Protein AF-A0A383DG22-F1 (afdb_monomer_lite)

pLDDT: mean 93.92, std 13.3, range [34.69, 98.88]

InterPro domains:
  IPR005046 Protein of unknown function DUF285 [PF03382] (26-131)
  IPR011889 Bacterial surface protein 26-residue repeat [TIGR02167] (44-65)
  IPR011889 Bacterial surface protein 26-residue repeat [TIGR02167] (67-90)
  IPR011889 Bacterial surface protein 26-residue repeat [TIGR02167] (93-116)
  IPR011889 Bacterial surface protein 26-residue repeat [TIGR02167] (142-165)
  IPR011889 Bacterial surface protein 26-residue repeat [TIGR02167] (167-190)
  IPR011889 Bacterial surface protein 26-residue repeat [TIGR02167] (202-215)

Structure (mmCIF, N/CA/C/O backbone):
data_AF-A0A383DG22-F1
#
_entry.id   AF-A0A383DG22-F1
#
loop_
_atom_site.group_PDB
_atom_site.id
_atom_site.type_symbol
_atom_site.label_atom_id
_atom_site.label_alt_id
_atom_site.label_comp_id
_atom_site.label_asym_id
_atom_site.label_entity_id
_atom_site.label_seq_id
_atom_site.pdbx_PDB_ins_code
_atom_site.Cartn_x
_atom_site.Cartn_y
_atom_site.Cartn_z
_atom_site.occupancy
_atom_site.B_iso_or_equiv
_atom_site.auth_seq_id
_atom_site.auth_comp_id
_atom_site.auth_asym_id
_atom_site.auth_atom_id
_atom_site.pdbx_PDB_model_num
ATOM 1 N N . PRO A 1 1 ? -17.694 2.942 17.988 1.00 93.56 1 PRO A N 1
ATOM 2 C CA . PRO A 1 1 ? -17.770 4.041 16.995 1.00 93.56 1 PRO A CA 1
ATOM 3 C C . PRO A 1 1 ? -18.330 3.507 15.672 1.00 93.56 1 PRO A C 1
ATOM 5 O O . PRO A 1 1 ? -17.820 2.505 15.197 1.00 93.56 1 PRO A O 1
ATOM 8 N N . GLN A 1 2 ? -19.372 4.112 15.095 1.00 93.62 2 GLN A N 1
ATOM 9 C CA . GLN A 1 2 ? -20.105 3.553 13.940 1.00 93.62 2 GLN A CA 1
ATOM 10 C C . GLN A 1 2 ? -20.023 4.425 12.673 1.00 93.62 2 GLN A C 1
ATOM 12 O O . GLN A 1 2 ? -20.509 4.033 11.615 1.00 93.62 2 GLN A O 1
ATOM 17 N N . THR A 1 3 ? -19.392 5.601 12.753 1.00 97.44 3 THR A N 1
ATOM 18 C CA . THR A 1 3 ? -19.080 6.468 11.599 1.00 97.44 3 THR A CA 1
ATOM 19 C C . THR A 1 3 ? -17.605 6.871 11.610 1.00 97.44 3 THR A C 1
ATOM 21 O O . THR A 1 3 ? -16.993 6.889 12.676 1.00 97.44 3 THR A O 1
ATOM 24 N N . THR A 1 4 ? -17.023 7.236 10.460 1.00 96.94 4 THR A N 1
ATOM 25 C CA . THR A 1 4 ? -15.610 7.671 10.386 1.00 96.94 4 THR A CA 1
ATOM 26 C C . THR A 1 4 ? -15.316 8.846 11.324 1.00 96.94 4 THR A C 1
ATOM 28 O O . THR A 1 4 ? -14.291 8.855 11.996 1.00 96.94 4 THR A O 1
ATOM 31 N N . ALA A 1 5 ? -16.234 9.813 11.436 1.00 98.00 5 ALA A N 1
ATOM 32 C CA . ALA A 1 5 ? -16.068 10.959 12.332 1.00 98.00 5 ALA A CA 1
ATOM 33 C C . ALA A 1 5 ? -16.102 10.559 13.819 1.00 98.00 5 ALA A C 1
ATOM 35 O O . ALA A 1 5 ? -15.337 11.082 14.632 1.00 98.00 5 ALA A O 1
ATOM 36 N N . GLU A 1 6 ? -16.974 9.615 14.180 1.00 98.25 6 GLU A N 1
ATOM 37 C CA . GLU A 1 6 ? -17.027 9.071 15.537 1.00 98.25 6 GLU A CA 1
ATOM 38 C C . GLU A 1 6 ? -15.784 8.231 15.848 1.00 98.25 6 GLU A C 1
ATOM 40 O O . GLU A 1 6 ? -15.247 8.336 16.944 1.00 98.25 6 GLU A O 1
ATOM 45 N N . LEU A 1 7 ? -15.288 7.447 14.882 1.00 98.62 7 LEU A N 1
ATOM 46 C CA . LEU A 1 7 ? -14.042 6.695 15.026 1.00 98.62 7 LEU A CA 1
ATOM 47 C C . LEU A 1 7 ? -12.853 7.631 15.254 1.00 98.62 7 LEU A C 1
ATOM 49 O O . LEU A 1 7 ? -12.095 7.400 16.188 1.00 98.62 7 LEU A O 1
ATOM 53 N N . GLN A 1 8 ? -12.731 8.710 14.475 1.00 98.56 8 GLN A N 1
ATOM 54 C CA . GLN A 1 8 ? -11.687 9.719 14.679 1.00 98.56 8 GLN A CA 1
ATOM 55 C C . GLN A 1 8 ? -11.765 10.320 16.088 1.00 98.56 8 GLN A C 1
ATOM 57 O O . GLN A 1 8 ? -10.763 10.377 16.791 1.00 98.56 8 GLN A O 1
ATOM 62 N N . THR A 1 9 ? -12.969 10.692 16.535 1.00 98.44 9 THR A N 1
ATOM 63 C CA . THR A 1 9 ? -13.182 11.233 17.888 1.00 98.44 9 THR A CA 1
ATOM 64 C C . THR A 1 9 ? -12.792 10.222 18.969 1.00 98.44 9 THR A C 1
ATOM 66 O O . THR A 1 9 ? -12.165 10.593 19.959 1.00 98.44 9 THR A O 1
ATOM 69 N N . ALA A 1 10 ? -13.154 8.949 18.790 1.00 98.69 10 ALA A N 1
ATOM 70 C CA . ALA A 1 10 ? -12.810 7.878 19.718 1.00 98.69 10 ALA A CA 1
ATOM 71 C C . ALA A 1 10 ? -11.296 7.634 19.769 1.00 98.69 10 ALA A C 1
ATOM 73 O O . ALA A 1 10 ? -10.753 7.498 20.860 1.00 98.69 10 ALA A O 1
ATOM 74 N N . VAL A 1 11 ? -10.609 7.629 18.620 1.00 98.69 11 VAL A N 1
ATOM 75 C CA . VAL A 1 11 ? -9.147 7.474 18.545 1.00 98.69 11 VAL A CA 1
ATOM 76 C C . VAL A 1 11 ? -8.426 8.667 19.162 1.00 98.69 11 VAL A C 1
ATOM 78 O O . VAL A 1 11 ? -7.526 8.466 19.970 1.00 98.69 11 VAL A O 1
ATOM 81 N N . ASP A 1 12 ? -8.821 9.900 18.846 1.00 98.44 12 ASP A N 1
ATOM 82 C CA . ASP A 1 12 ? -8.209 11.087 19.452 1.00 98.44 12 ASP A CA 1
ATOM 83 C C . ASP A 1 12 ? -8.368 11.070 20.974 1.00 98.44 12 ASP A C 1
ATOM 85 O O . ASP A 1 12 ? -7.398 11.270 21.699 1.00 98.44 12 ASP A O 1
ATOM 89 N N . MET A 1 13 ? -9.561 10.720 21.463 1.00 98.56 13 MET A N 1
ATOM 90 C CA . MET A 1 13 ? -9.805 10.543 22.892 1.00 98.56 13 MET A CA 1
ATOM 91 C C . MET A 1 13 ? -8.975 9.399 23.481 1.00 98.56 13 MET A C 1
ATOM 93 O O . MET A 1 13 ? -8.415 9.564 24.553 1.00 98.56 13 MET A O 1
ATOM 97 N N . TRP A 1 14 ? -8.850 8.262 22.792 1.00 98.62 14 TRP A N 1
ATOM 98 C CA . TRP A 1 14 ? -8.034 7.131 23.248 1.00 98.62 14 TRP A CA 1
ATOM 99 C C . TRP A 1 14 ? -6.571 7.514 23.475 1.00 98.62 14 TRP A C 1
ATOM 101 O O . TRP A 1 14 ? -5.962 7.046 24.437 1.00 98.62 14 TRP A O 1
ATOM 111 N N . ILE A 1 15 ? -6.033 8.381 22.613 1.00 98.00 15 ILE A N 1
ATOM 112 C CA . ILE A 1 15 ? -4.653 8.869 22.691 1.00 98.00 15 ILE A CA 1
ATOM 113 C C . ILE A 1 15 ? -4.491 9.979 23.738 1.00 98.00 15 ILE A C 1
ATOM 115 O O . ILE A 1 15 ? -3.522 9.957 24.496 1.00 98.00 15 ILE A O 1
ATOM 119 N N . ASP A 1 16 ? -5.409 10.946 23.778 1.00 97.81 16 ASP A N 1
ATOM 120 C CA . ASP A 1 16 ? -5.257 12.157 24.593 1.00 97.81 16 ASP A CA 1
ATOM 121 C C . ASP A 1 16 ? -5.791 11.985 26.031 1.00 97.81 16 ASP A C 1
ATOM 123 O O . ASP A 1 16 ? -5.272 12.603 26.962 1.00 97.81 16 ASP A O 1
ATOM 127 N N . ASP A 1 17 ? -6.817 11.148 26.220 1.00 98.06 17 ASP A N 1
ATOM 128 C CA . ASP A 1 17 ? -7.494 10.868 27.493 1.00 98.06 17 ASP A CA 1
ATOM 129 C C . ASP A 1 17 ? -8.055 9.430 27.525 1.00 98.06 17 ASP A C 1
ATOM 131 O O . ASP A 1 17 ? -9.257 9.171 27.378 1.00 98.06 17 ASP A O 1
ATOM 135 N N . ASN A 1 18 ? -7.146 8.472 27.718 1.00 97.75 18 ASN A N 1
ATOM 136 C CA . ASN A 1 18 ? -7.464 7.046 27.706 1.00 97.75 18 ASN A CA 1
ATOM 137 C C . ASN A 1 18 ? -8.509 6.643 28.768 1.00 97.75 18 ASN A C 1
ATOM 139 O O . ASN A 1 18 ? -9.323 5.760 28.508 1.00 97.75 18 ASN A O 1
ATOM 143 N N . GLU A 1 19 ? -8.546 7.310 29.930 1.00 98.44 19 GLU A N 1
ATOM 144 C CA . GLU A 1 19 ? -9.538 7.031 30.980 1.00 98.44 19 GLU A CA 1
ATOM 145 C C . GLU A 1 19 ? -10.958 7.342 30.486 1.00 98.44 19 GLU A C 1
ATOM 147 O O . GLU A 1 19 ? -11.861 6.503 30.594 1.00 98.44 19 GLU A O 1
ATOM 152 N N . THR A 1 20 ? -11.150 8.512 29.869 1.00 98.44 20 THR A N 1
ATOM 153 C CA . THR A 1 20 ? -12.444 8.884 29.284 1.00 98.44 20 THR A CA 1
ATOM 154 C C . THR A 1 20 ? -12.793 8.001 28.084 1.00 98.44 20 THR A C 1
ATOM 156 O O . THR A 1 20 ? -13.957 7.611 27.929 1.00 98.44 20 THR A O 1
ATOM 159 N N . ALA A 1 21 ? -11.812 7.625 27.258 1.00 98.44 21 ALA A N 1
ATOM 160 C CA . ALA A 1 21 ? -12.035 6.727 26.127 1.00 98.44 21 ALA A CA 1
ATOM 161 C C . ALA A 1 21 ? -12.507 5.337 26.576 1.00 98.44 21 ALA A C 1
ATOM 163 O O . ALA A 1 21 ? -13.505 4.839 26.054 1.00 98.44 21 ALA A O 1
ATOM 164 N N . LEU A 1 22 ? -11.860 4.752 27.589 1.00 98.50 22 LEU A N 1
ATOM 165 C CA . LEU A 1 22 ? -12.254 3.472 28.183 1.00 98.50 22 LEU A CA 1
ATOM 166 C C . LEU A 1 22 ? -13.674 3.524 28.752 1.00 98.50 22 LEU A C 1
ATOM 168 O O . LEU A 1 22 ? -14.460 2.604 28.533 1.00 98.50 22 LEU A O 1
ATOM 172 N N . ALA A 1 23 ? -14.034 4.610 29.440 1.00 98.44 23 ALA A N 1
ATOM 173 C CA . ALA A 1 23 ? -15.378 4.784 29.985 1.00 98.44 23 ALA A CA 1
ATOM 174 C C . ALA A 1 23 ? -16.456 4.969 28.898 1.00 98.44 23 ALA A C 1
ATOM 176 O O . ALA A 1 23 ? -17.605 4.576 29.102 1.00 98.44 23 ALA A O 1
ATOM 177 N N . THR A 1 24 ? -16.098 5.573 27.760 1.00 98.06 24 THR A N 1
ATOM 178 C CA . THR A 1 24 ? -17.045 5.947 26.695 1.00 98.06 24 THR A CA 1
ATOM 179 C C . THR A 1 24 ? -17.204 4.857 25.637 1.00 98.06 24 THR A C 1
ATOM 181 O O . THR A 1 24 ? -18.324 4.551 25.229 1.00 98.06 24 THR A O 1
ATOM 184 N N . TYR A 1 25 ? -16.093 4.275 25.188 1.00 98.06 25 TYR A N 1
ATOM 185 C CA . TYR A 1 25 ? -16.036 3.347 24.058 1.00 98.06 25 TYR A CA 1
ATOM 186 C C . TYR A 1 25 ? -15.562 1.940 24.446 1.00 98.06 25 TYR A C 1
ATOM 188 O O . TYR A 1 25 ? -15.725 1.016 23.651 1.00 98.06 25 TYR A O 1
ATOM 196 N N . GLY A 1 26 ? -15.009 1.756 25.649 1.00 98.19 26 GLY A N 1
ATOM 197 C CA . GLY A 1 26 ? -14.337 0.518 26.044 1.00 98.19 26 GLY A CA 1
ATOM 198 C C . GLY A 1 26 ? -12.936 0.387 25.441 1.00 98.19 26 GLY A C 1
ATOM 199 O O . GLY A 1 26 ? -12.425 1.313 24.810 1.00 98.19 26 GLY A O 1
ATOM 200 N N . GLU A 1 27 ? -12.319 -0.778 25.640 1.00 98.38 27 GLU A N 1
ATOM 201 C CA . GLU A 1 27 ? -11.001 -1.123 25.087 1.00 98.38 27 GLU A CA 1
ATOM 202 C C . GLU A 1 27 ? -10.999 -1.026 23.555 1.00 98.38 27 GLU A C 1
ATOM 204 O O . GLU A 1 27 ? -11.930 -1.510 22.901 1.00 98.38 27 GLU A O 1
ATOM 209 N N . ILE A 1 28 ? -9.948 -0.442 22.973 1.00 98.50 28 ILE A N 1
ATOM 210 C CA . ILE A 1 28 ? -9.881 -0.155 21.530 1.00 98.50 28 ILE A CA 1
ATOM 211 C C . ILE A 1 28 ? -10.059 -1.393 20.645 1.00 98.50 28 ILE A C 1
ATOM 213 O O . ILE A 1 28 ? -10.727 -1.334 19.610 1.00 98.50 28 ILE A O 1
ATOM 217 N N . ASN A 1 29 ? -9.544 -2.544 21.078 1.00 97.69 29 ASN A N 1
ATOM 218 C CA . ASN A 1 29 ? -9.667 -3.807 20.351 1.00 97.69 29 ASN A CA 1
ATOM 219 C C . ASN A 1 29 ? -11.098 -4.384 20.358 1.00 97.69 29 ASN A C 1
ATOM 221 O O . ASN A 1 29 ? -11.380 -5.317 19.612 1.00 97.69 29 ASN A O 1
ATOM 225 N N . THR A 1 30 ? -12.014 -3.833 21.161 1.00 97.94 30 THR A N 1
ATOM 226 C CA . THR A 1 30 ? -13.422 -4.267 21.229 1.00 97.94 30 THR A CA 1
ATOM 227 C C . THR A 1 30 ? -14.374 -3.404 20.406 1.00 97.94 30 THR A C 1
ATOM 229 O O . THR A 1 30 ? -15.565 -3.711 20.319 1.00 97.94 30 THR A O 1
ATOM 232 N N . TRP A 1 31 ? -13.883 -2.319 19.805 1.00 98.50 31 TRP A N 1
ATOM 233 C CA . TRP A 1 31 ? -14.731 -1.403 19.055 1.00 98.50 31 TRP A CA 1
ATOM 234 C C . TRP A 1 31 ? -15.298 -2.073 17.802 1.00 98.50 31 TRP A C 1
ATOM 236 O O . TRP A 1 31 ? -14.565 -2.519 16.921 1.00 98.50 31 TRP A O 1
ATOM 246 N N . ASP A 1 32 ? -16.625 -2.078 17.684 1.00 98.12 32 ASP A N 1
ATOM 247 C CA . ASP A 1 32 ? -17.282 -2.458 16.439 1.00 98.12 32 ASP A CA 1
ATOM 248 C C . ASP A 1 32 ? -17.122 -1.336 15.407 1.00 98.12 32 ASP A C 1
ATOM 250 O O . ASP A 1 32 ? -17.780 -0.298 15.503 1.00 98.12 32 ASP A O 1
ATOM 254 N N . VAL A 1 33 ? -16.232 -1.569 14.441 1.00 98.31 33 VAL A N 1
ATOM 255 C CA . VAL A 1 33 ? -15.941 -0.694 13.295 1.00 98.31 33 VAL A CA 1
ATOM 256 C C . VAL A 1 33 ? -16.495 -1.252 11.979 1.00 98.31 33 VAL A C 1
ATOM 258 O O . VAL A 1 33 ? -16.158 -0.757 10.906 1.00 98.31 33 VAL A O 1
ATOM 261 N N . SER A 1 34 ? -17.365 -2.266 12.035 1.00 98.19 34 SER A N 1
ATOM 262 C CA . SER A 1 34 ? -17.805 -3.012 10.847 1.00 98.19 34 SER A CA 1
ATOM 263 C C . SER A 1 34 ? -18.603 -2.184 9.834 1.00 98.19 34 SER A C 1
ATOM 265 O O . SER A 1 34 ? -18.677 -2.569 8.671 1.00 98.19 34 SER A O 1
ATOM 267 N N . LEU A 1 35 ? -19.180 -1.046 10.233 1.00 98.06 35 LEU A N 1
ATOM 268 C CA . LEU A 1 35 ? -19.897 -0.129 9.333 1.00 98.06 35 LEU A CA 1
ATOM 269 C C . LEU A 1 35 ? -19.003 0.949 8.699 1.00 98.06 35 LEU A C 1
ATOM 271 O O . LEU A 1 35 ? -19.477 1.734 7.876 1.00 98.06 35 LEU A O 1
ATOM 275 N N . ILE A 1 36 ? -17.731 1.031 9.090 1.00 98.50 36 ILE A N 1
ATOM 276 C CA . ILE A 1 36 ? -16.813 2.068 8.621 1.00 98.50 36 ILE A CA 1
ATOM 277 C C . ILE A 1 36 ? -16.318 1.715 7.217 1.00 98.50 36 ILE A C 1
ATOM 279 O O . ILE A 1 36 ? -15.742 0.654 7.007 1.00 98.50 36 ILE A O 1
ATOM 283 N N . THR A 1 37 ? -16.494 2.632 6.263 1.00 98.00 37 THR A N 1
ATOM 284 C CA . THR A 1 37 ? -16.004 2.464 4.882 1.00 98.00 37 THR A CA 1
ATOM 285 C C . THR A 1 37 ? -14.715 3.239 4.600 1.00 98.00 37 THR A C 1
ATOM 287 O O . THR A 1 37 ? -14.016 2.958 3.631 1.00 98.00 37 THR A O 1
ATOM 290 N N . THR A 1 38 ? -14.369 4.210 5.448 1.00 98.25 38 THR A N 1
ATOM 291 C CA . THR A 1 38 ? -13.163 5.035 5.304 1.00 98.25 38 THR A CA 1
ATOM 292 C C . THR A 1 38 ? -12.442 5.132 6.638 1.00 98.25 38 THR A C 1
ATOM 294 O O . THR A 1 38 ? -13.025 5.596 7.620 1.00 98.25 38 THR A O 1
ATOM 297 N N . MET A 1 39 ? -11.169 4.739 6.645 1.00 98.38 39 MET A N 1
ATOM 298 C CA . MET A 1 39 ? -10.242 4.853 7.777 1.00 98.38 39 MET A CA 1
ATOM 299 C C . MET A 1 39 ? -9.026 5.724 7.429 1.00 98.38 39 MET A C 1
ATOM 301 O O . MET A 1 39 ? -7.953 5.574 8.013 1.00 98.38 39 MET A O 1
ATOM 305 N N . SER A 1 40 ? -9.188 6.641 6.471 1.00 98.31 40 SER A N 1
ATOM 306 C CA . SER A 1 40 ? -8.130 7.573 6.095 1.00 98.31 40 SER A CA 1
ATOM 307 C C . SER A 1 40 ? -7.690 8.420 7.288 1.00 98.31 40 SER A C 1
ATOM 309 O O . SER A 1 40 ? -8.537 8.937 8.015 1.00 98.31 40 SER A O 1
ATOM 311 N N . ASP A 1 41 ? -6.379 8.580 7.455 1.00 98.50 41 ASP A N 1
ATOM 312 C CA . ASP A 1 41 ? -5.733 9.435 8.462 1.00 98.50 41 ASP A CA 1
ATOM 313 C C . ASP A 1 41 ? -6.004 9.099 9.955 1.00 98.50 41 ASP A C 1
ATOM 315 O O . ASP A 1 41 ? -5.478 9.797 10.822 1.00 98.50 41 ASP A O 1
ATOM 319 N N . ILE A 1 42 ? -6.751 8.032 10.291 1.00 98.38 42 ILE A N 1
ATOM 320 C CA . ILE A 1 42 ? -7.239 7.769 11.667 1.00 98.38 42 ILE A CA 1
ATOM 321 C C . ILE A 1 42 ? -6.119 7.747 12.728 1.00 98.38 42 ILE A C 1
ATOM 323 O O . ILE A 1 42 ? -6.297 8.292 13.818 1.00 98.38 42 ILE A O 1
ATOM 327 N N . PHE A 1 43 ? -4.949 7.178 12.415 1.00 98.69 43 PHE A N 1
ATOM 328 C CA . PHE A 1 43 ? -3.767 7.158 13.292 1.00 98.69 43 PHE A CA 1
ATOM 329 C C . PHE A 1 43 ? -2.604 8.008 12.754 1.00 98.69 43 PHE A C 1
ATOM 331 O O . PHE A 1 43 ? -1.457 7.852 13.187 1.00 98.69 43 PHE A O 1
ATOM 338 N N . MET A 1 44 ? -2.874 8.941 11.835 1.00 98.69 44 MET A N 1
ATOM 339 C CA . MET A 1 44 ? -1.839 9.796 11.260 1.00 98.69 44 MET A CA 1
ATOM 340 C C . MET A 1 44 ? -1.133 10.611 12.358 1.00 98.69 44 MET A C 1
ATOM 342 O O . MET A 1 44 ? -1.760 11.287 13.173 1.00 98.69 44 MET A O 1
ATOM 346 N N . ASN A 1 45 ? 0.200 10.559 12.366 1.00 98.50 45 ASN A N 1
ATOM 347 C CA . ASN A 1 45 ? 1.096 11.204 13.329 1.00 98.50 45 ASN A CA 1
ATOM 348 C C . ASN A 1 45 ? 0.851 10.838 14.805 1.00 98.50 45 ASN A C 1
ATOM 350 O O . ASN A 1 45 ? 1.365 11.521 15.695 1.00 98.50 45 ASN A O 1
ATOM 354 N N . LYS A 1 46 ? 0.125 9.753 15.101 1.00 98.44 46 LYS A N 1
ATOM 355 C CA . LYS A 1 46 ? 0.011 9.213 16.463 1.00 98.44 46 LYS A CA 1
ATOM 356 C C . LYS A 1 46 ? 1.273 8.411 16.792 1.00 98.44 46 LYS A C 1
ATOM 358 O O . LYS A 1 46 ? 1.259 7.189 16.866 1.00 98.44 46 LYS A O 1
ATOM 363 N N . THR A 1 47 ? 2.400 9.109 16.942 1.00 98.25 47 THR A N 1
ATOM 364 C CA . THR A 1 47 ? 3.754 8.521 16.988 1.00 98.25 47 THR A CA 1
ATOM 365 C C . THR A 1 47 ? 3.934 7.450 18.061 1.00 98.25 47 THR A C 1
ATOM 367 O O . THR A 1 47 ? 4.665 6.494 17.828 1.00 98.25 47 THR A O 1
ATOM 370 N N . ALA A 1 48 ? 3.268 7.586 19.210 1.00 97.94 48 ALA A N 1
ATOM 371 C CA . ALA A 1 48 ? 3.341 6.641 20.325 1.00 97.94 48 ALA A CA 1
ATOM 372 C C . ALA A 1 48 ? 2.320 5.488 20.249 1.00 97.94 48 ALA A C 1
ATOM 374 O O . ALA A 1 48 ? 2.363 4.598 21.096 1.00 97.94 48 ALA A O 1
ATOM 375 N N . PHE A 1 49 ? 1.401 5.502 19.278 1.00 98.62 49 PHE A N 1
ATOM 376 C CA . PHE A 1 49 ? 0.336 4.508 19.184 1.00 98.62 49 PHE A CA 1
ATOM 377 C C . PHE A 1 49 ? 0.882 3.132 18.789 1.00 98.62 49 PHE A C 1
ATOM 379 O O . PHE A 1 49 ? 1.613 3.002 17.805 1.00 98.62 49 PHE A O 1
ATOM 386 N N . ASN A 1 50 ? 0.506 2.104 19.552 1.00 98.69 50 ASN A N 1
ATOM 387 C CA . ASN A 1 50 ? 0.857 0.712 19.282 1.00 98.69 50 ASN A CA 1
ATOM 388 C C . ASN A 1 50 ? -0.121 -0.269 19.961 1.00 98.69 50 ASN A C 1
ATOM 390 O O . ASN A 1 50 ? 0.299 -1.345 20.382 1.00 98.69 50 ASN A O 1
ATOM 394 N N . ASP A 1 51 ? -1.393 0.097 20.130 1.00 98.50 51 ASP A N 1
ATOM 395 C CA . ASP A 1 51 ? -2.384 -0.791 20.754 1.00 98.50 51 ASP A CA 1
ATOM 396 C C . ASP A 1 51 ? -2.986 -1.765 19.738 1.00 98.50 51 ASP A C 1
ATOM 398 O O . ASP A 1 51 ? -3.057 -1.473 18.544 1.00 98.50 51 ASP A O 1
ATOM 402 N N . ASP A 1 52 ? -3.399 -2.938 20.219 1.00 98.50 52 ASP A N 1
ATOM 403 C CA . ASP A 1 52 ? -3.902 -4.043 19.401 1.00 98.50 52 ASP A CA 1
ATOM 404 C C . ASP A 1 52 ? -5.182 -3.671 18.628 1.00 98.50 52 ASP A C 1
ATOM 406 O O . ASP A 1 52 ? -6.180 -3.247 19.212 1.00 98.50 52 ASP A O 1
ATOM 410 N N . LEU A 1 53 ? -5.155 -3.882 17.309 1.00 98.62 53 LEU A N 1
ATOM 411 C CA . LEU A 1 53 ? -6.278 -3.671 16.386 1.00 98.62 53 LEU A CA 1
ATOM 412 C C . LEU A 1 53 ? -6.690 -4.960 15.651 1.00 98.62 53 LEU A C 1
ATOM 414 O O . LEU A 1 53 ? -7.504 -4.920 14.727 1.00 98.62 53 LEU A O 1
ATOM 418 N N . SER A 1 54 ? -6.132 -6.111 16.032 1.00 97.75 54 SER A N 1
ATOM 419 C CA . SER A 1 54 ? -6.307 -7.388 15.322 1.00 97.75 54 SER A CA 1
ATOM 420 C C . SER A 1 54 ? -7.769 -7.832 15.211 1.00 97.75 54 SER A C 1
ATOM 422 O O . SER A 1 54 ? -8.150 -8.487 14.246 1.00 97.75 54 SER A O 1
ATOM 424 N N . SER A 1 55 ? -8.609 -7.434 16.171 1.00 98.12 55 SER A N 1
ATOM 425 C CA . SER A 1 55 ? -10.032 -7.794 16.230 1.00 98.12 55 SER A CA 1
ATOM 426 C C . SER A 1 55 ? -10.953 -6.872 15.417 1.00 98.12 55 SER A C 1
ATOM 428 O O . SER A 1 55 ? -12.161 -7.109 15.356 1.00 98.12 55 SER A O 1
ATOM 430 N N . TRP A 1 56 ? -10.424 -5.816 14.792 1.00 98.62 56 TRP A N 1
ATOM 431 C CA . TRP A 1 56 ? -11.233 -4.906 13.984 1.00 98.62 56 TRP A CA 1
ATOM 432 C C . TRP A 1 56 ? -11.718 -5.573 12.695 1.00 98.62 56 TRP A C 1
ATOM 434 O O . TRP A 1 56 ? -10.935 -6.059 11.882 1.00 98.62 56 TRP A O 1
ATOM 444 N N . ASN A 1 57 ? -13.031 -5.531 12.462 1.00 98.56 57 ASN A N 1
ATOM 445 C CA . ASN A 1 57 ? -13.606 -5.945 11.187 1.00 98.56 57 ASN A CA 1
ATOM 446 C C . ASN A 1 57 ? -13.530 -4.797 10.170 1.00 98.56 57 ASN A C 1
ATOM 448 O O . ASN A 1 57 ? -14.403 -3.931 10.143 1.00 98.56 57 ASN A O 1
ATOM 452 N N . VAL A 1 58 ? -12.510 -4.830 9.312 1.00 98.62 58 VAL A N 1
ATOM 453 C CA . VAL A 1 58 ? -12.269 -3.823 8.263 1.00 98.62 58 VAL A CA 1
ATOM 454 C C . VAL A 1 58 ? -12.812 -4.217 6.881 1.00 98.62 58 VAL A C 1
ATOM 456 O O . VAL A 1 58 ? -12.522 -3.542 5.900 1.00 98.62 58 VAL A O 1
ATOM 459 N N . SER A 1 59 ? -13.623 -5.278 6.784 1.00 98.56 59 SER A N 1
ATOM 460 C CA . SER A 1 59 ? -14.064 -5.841 5.491 1.00 98.56 59 SER A CA 1
ATOM 461 C C . SER A 1 59 ? -14.893 -4.898 4.612 1.00 98.56 59 SER A C 1
ATOM 463 O O . SER A 1 59 ? -14.935 -5.099 3.406 1.00 98.56 59 SER A O 1
ATOM 465 N N . ASN A 1 60 ? -15.521 -3.866 5.189 1.00 98.31 60 ASN A N 1
ATOM 466 C CA . ASN A 1 60 ? -16.276 -2.850 4.444 1.00 98.31 60 ASN A CA 1
ATOM 467 C C . ASN A 1 60 ? -15.450 -1.591 4.118 1.00 98.31 60 ASN A C 1
ATOM 469 O O . ASN A 1 60 ? -15.978 -0.649 3.521 1.00 98.31 60 ASN A O 1
ATOM 473 N N . VAL A 1 61 ? -14.180 -1.531 4.530 1.00 98.69 61 VAL A N 1
ATOM 474 C CA . VAL A 1 61 ? -13.322 -0.366 4.301 1.00 98.69 61 VAL A CA 1
ATOM 475 C C . VAL A 1 61 ? -12.849 -0.351 2.852 1.00 98.69 61 VAL A C 1
ATOM 477 O O . VAL A 1 61 ? -12.259 -1.310 2.370 1.00 98.69 61 VAL A O 1
ATOM 480 N N . THR A 1 62 ? -13.054 0.774 2.170 1.00 98.31 62 THR A N 1
ATOM 481 C CA . THR A 1 62 ? -12.606 0.999 0.789 1.00 98.31 62 THR A CA 1
ATOM 482 C C . THR A 1 62 ? -11.415 1.959 0.699 1.00 98.31 62 THR A C 1
ATOM 484 O O . THR A 1 62 ? -10.691 1.960 -0.295 1.00 98.31 62 THR A O 1
ATOM 487 N N . ASN A 1 63 ? -11.192 2.792 1.724 1.00 98.50 63 ASN A N 1
ATOM 488 C CA . ASN A 1 63 ? -10.084 3.752 1.780 1.00 98.50 63 ASN A CA 1
ATOM 489 C C . ASN A 1 63 ? -9.345 3.670 3.128 1.00 98.50 63 ASN A C 1
ATOM 491 O O . ASN A 1 63 ? -9.937 3.940 4.176 1.00 98.50 63 ASN A O 1
ATOM 495 N N . MET A 1 64 ? -8.052 3.335 3.074 1.00 98.31 64 MET A N 1
ATOM 496 C CA . MET A 1 64 ? -7.120 3.278 4.212 1.00 98.31 64 MET A CA 1
ATOM 497 C C . MET A 1 64 ? -5.934 4.243 4.039 1.00 98.31 64 MET A C 1
ATOM 499 O O . MET A 1 64 ? -4.885 4.080 4.669 1.00 98.31 64 MET A O 1
ATOM 503 N N . SER A 1 65 ? -6.070 5.245 3.166 1.00 98.56 65 SER A N 1
ATOM 504 C CA . SER A 1 65 ? -4.986 6.176 2.856 1.00 98.56 65 SER A CA 1
ATOM 505 C C . SER A 1 65 ? -4.443 6.839 4.126 1.00 98.56 65 SER A C 1
ATOM 507 O O . SER A 1 65 ? -5.190 7.308 4.981 1.00 98.56 65 SER A O 1
ATOM 509 N N . ARG A 1 66 ? -3.114 6.864 4.271 1.00 98.75 66 ARG A N 1
ATOM 510 C CA . ARG A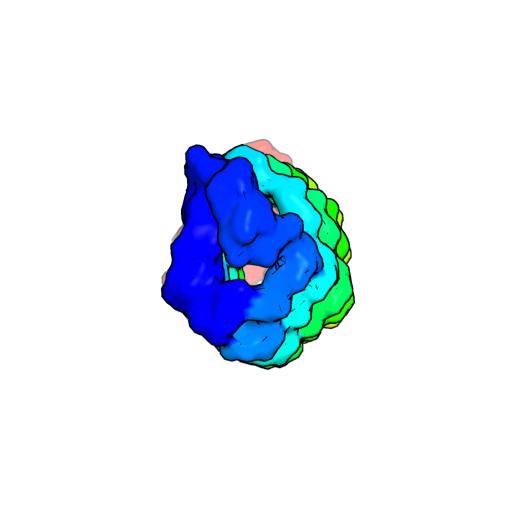 1 66 ? -2.393 7.502 5.390 1.00 98.75 66 ARG A CA 1
ATOM 511 C C . ARG A 1 66 ? -2.783 7.028 6.798 1.00 98.75 66 ARG A C 1
ATOM 513 O O . ARG A 1 66 ? -2.397 7.689 7.760 1.00 98.75 66 ARG A O 1
ATOM 520 N N . MET A 1 67 ? -3.490 5.903 6.950 1.00 98.75 67 MET A N 1
ATOM 521 C CA . MET A 1 67 ? -4.039 5.477 8.245 1.00 98.75 67 MET A CA 1
ATOM 522 C C . MET A 1 67 ? -2.985 5.440 9.360 1.00 98.75 67 MET A C 1
ATOM 524 O O . MET A 1 67 ? -3.258 5.968 10.429 1.00 98.75 67 MET A O 1
ATOM 528 N N . PHE A 1 68 ? -1.783 4.913 9.104 1.00 98.88 68 PHE A N 1
ATOM 529 C CA . PHE A 1 68 ? -0.664 4.862 10.058 1.00 98.88 68 PHE A CA 1
ATOM 530 C C . PHE A 1 68 ? 0.517 5.756 9.644 1.00 98.88 68 PHE A C 1
ATOM 532 O O . PHE A 1 68 ? 1.648 5.554 10.090 1.00 98.88 68 PHE A O 1
ATOM 539 N N . ASN A 1 69 ? 0.281 6.766 8.799 1.00 98.88 69 ASN A N 1
ATOM 540 C CA . ASN A 1 69 ? 1.340 7.665 8.347 1.00 98.88 69 ASN A CA 1
ATOM 541 C C . ASN A 1 69 ? 1.943 8.435 9.534 1.00 98.88 69 ASN A C 1
ATOM 543 O O . ASN A 1 69 ? 1.254 9.226 10.173 1.00 98.88 69 ASN A O 1
ATOM 547 N N . GLY A 1 70 ? 3.223 8.224 9.831 1.00 98.88 70 GLY A N 1
ATOM 548 C CA . GLY A 1 70 ? 3.920 8.834 10.963 1.00 98.88 70 GLY A CA 1
ATOM 549 C C . GLY A 1 70 ? 3.645 8.165 12.313 1.00 98.88 70 GLY A C 1
ATOM 550 O O . GLY A 1 70 ? 4.092 8.681 13.338 1.00 98.88 70 GLY A O 1
ATOM 551 N N . ALA A 1 71 ? 2.947 7.025 12.355 1.00 98.75 71 ALA A N 1
ATOM 552 C CA . ALA A 1 71 ? 2.781 6.223 13.568 1.00 98.75 71 ALA A CA 1
ATOM 553 C C . ALA A 1 71 ? 4.064 5.412 13.846 1.00 98.75 71 ALA A C 1
ATOM 555 O O . ALA A 1 71 ? 4.126 4.202 13.653 1.00 98.75 71 ALA A O 1
ATOM 556 N N . THR A 1 72 ? 5.136 6.102 14.246 1.00 98.75 72 THR A N 1
ATOM 557 C CA . THR A 1 72 ? 6.501 5.544 14.276 1.00 98.75 72 THR A CA 1
ATOM 558 C C . THR A 1 72 ? 6.674 4.327 15.188 1.00 98.75 72 THR A C 1
ATOM 560 O O . THR A 1 72 ? 7.528 3.491 14.895 1.00 98.75 72 THR A O 1
ATOM 563 N N . GLN A 1 73 ? 5.896 4.206 16.273 1.00 98.81 73 GLN A N 1
ATOM 564 C CA . GLN A 1 73 ? 5.925 3.045 17.175 1.00 98.81 73 GLN A CA 1
ATOM 565 C C . GLN A 1 73 ? 4.982 1.903 16.774 1.00 98.81 73 GLN A C 1
ATOM 567 O O . GLN A 1 73 ? 5.081 0.828 17.367 1.00 98.81 73 GLN A O 1
ATOM 572 N N . PHE A 1 74 ? 4.105 2.102 15.789 1.00 98.88 74 PHE A N 1
ATOM 573 C CA . PHE A 1 74 ? 3.096 1.115 15.425 1.00 98.88 74 PHE A CA 1
ATOM 574 C C . PHE A 1 74 ? 3.729 -0.138 14.804 1.00 98.88 74 PHE A C 1
ATOM 576 O O . PHE A 1 74 ? 4.478 -0.058 13.831 1.00 98.88 74 PHE A O 1
ATOM 583 N N . ASN A 1 75 ? 3.427 -1.306 15.371 1.00 98.81 75 ASN A N 1
ATOM 584 C CA . ASN A 1 75 ? 3.931 -2.605 14.927 1.00 98.81 75 ASN A CA 1
ATOM 585 C C . ASN A 1 75 ? 2.989 -3.756 15.337 1.00 98.81 75 ASN A C 1
ATOM 587 O O . ASN A 1 75 ? 3.448 -4.828 15.732 1.00 98.81 75 ASN A O 1
ATOM 591 N N . GLN A 1 76 ? 1.676 -3.523 15.305 1.00 98.62 76 GLN A N 1
ATOM 592 C CA . GLN A 1 76 ? 0.675 -4.524 15.689 1.00 98.62 76 GLN A CA 1
ATOM 593 C C . GLN A 1 76 ? 0.279 -5.427 14.528 1.00 98.62 76 GLN A C 1
ATOM 595 O O . GLN A 1 76 ? 0.289 -4.999 13.374 1.00 98.62 76 GLN A O 1
ATOM 600 N N . ASN A 1 77 ? -0.051 -6.683 14.840 1.00 98.44 77 ASN A N 1
ATOM 601 C CA . ASN A 1 77 ? -0.394 -7.678 13.831 1.00 98.44 77 ASN A CA 1
ATOM 602 C C . ASN A 1 77 ? -1.718 -7.326 13.129 1.00 98.44 77 ASN A C 1
ATOM 604 O O . ASN A 1 77 ? -2.753 -7.199 13.784 1.00 98.44 77 ASN A O 1
ATOM 608 N N . LEU A 1 78 ? -1.671 -7.226 11.798 1.00 98.62 78 LEU A N 1
ATOM 609 C CA . LEU A 1 78 ? -2.810 -6.946 10.918 1.00 98.62 78 LEU A CA 1
ATOM 610 C C . LEU A 1 78 ? -3.076 -8.087 9.916 1.00 98.62 78 LEU A C 1
ATOM 612 O O . LEU A 1 78 ? -3.802 -7.892 8.941 1.00 98.62 78 LEU A O 1
ATOM 616 N N . SER A 1 79 ? -2.484 -9.270 10.123 1.00 98.19 79 SER A N 1
ATOM 617 C CA . SER A 1 79 ? -2.554 -10.403 9.187 1.00 98.19 79 SER A CA 1
ATOM 618 C C . SER A 1 79 ? -3.982 -10.850 8.880 1.00 98.19 79 SER A C 1
ATOM 620 O O . SER A 1 79 ? -4.267 -11.293 7.769 1.00 98.19 79 SER A O 1
ATOM 622 N N . ASP A 1 80 ? -4.879 -10.713 9.859 1.00 98.19 80 ASP A N 1
ATOM 623 C CA . ASP A 1 80 ? -6.256 -11.211 9.792 1.00 98.19 80 ASP A CA 1
ATOM 624 C C . ASP A 1 80 ? -7.233 -10.186 9.190 1.00 98.19 80 ASP A C 1
ATOM 626 O O . ASP A 1 80 ? -8.423 -10.465 9.025 1.00 98.19 80 ASP A O 1
ATOM 630 N N . TRP A 1 81 ? -6.749 -8.989 8.844 1.00 98.75 81 TRP A N 1
ATOM 631 C CA . TRP A 1 81 ? -7.572 -7.961 8.221 1.00 98.75 81 TRP A CA 1
ATOM 632 C C . TRP A 1 81 ? -7.978 -8.350 6.797 1.00 98.75 81 TRP A C 1
ATOM 634 O O . TRP A 1 81 ? -7.151 -8.620 5.926 1.00 98.75 81 TRP A O 1
ATOM 644 N N . ILE A 1 82 ? -9.285 -8.306 6.536 1.00 98.75 82 ILE A N 1
ATOM 645 C CA . ILE A 1 82 ? -9.849 -8.519 5.202 1.00 98.75 82 ILE A CA 1
ATOM 646 C C . ILE A 1 82 ? -9.852 -7.180 4.464 1.00 98.75 82 ILE A C 1
ATOM 648 O O . ILE A 1 82 ? -10.729 -6.352 4.685 1.00 98.75 82 ILE A O 1
ATOM 652 N N . VAL A 1 83 ? -8.874 -6.978 3.581 1.00 98.56 83 VAL A N 1
ATOM 653 C CA . VAL A 1 83 ? -8.671 -5.717 2.840 1.00 98.56 83 VAL A CA 1
ATOM 654 C C . VAL A 1 83 ? -9.098 -5.784 1.367 1.00 98.56 83 VAL A C 1
ATOM 656 O O . VAL A 1 83 ? -8.733 -4.915 0.581 1.00 98.56 83 VAL A O 1
ATOM 659 N N . SER A 1 84 ? -9.865 -6.807 0.973 1.00 98.50 84 SER A N 1
ATOM 660 C CA . SER A 1 84 ? -10.197 -7.068 -0.438 1.00 98.50 84 SER A CA 1
ATOM 661 C C . SER A 1 84 ? -10.965 -5.940 -1.124 1.00 98.50 84 SER A C 1
ATOM 663 O O . SER A 1 84 ? -10.881 -5.819 -2.342 1.00 98.50 84 SER A O 1
ATOM 665 N N . ASP A 1 85 ? -11.696 -5.122 -0.369 1.00 98.31 85 ASP A N 1
ATOM 666 C CA . ASP A 1 85 ? -12.525 -4.037 -0.908 1.00 98.31 85 ASP A CA 1
ATOM 667 C C . ASP A 1 85 ? -11.794 -2.682 -0.904 1.00 98.31 85 ASP A C 1
ATOM 669 O O . ASP A 1 85 ? -12.309 -1.687 -1.421 1.00 98.31 85 ASP A O 1
ATOM 673 N N . VAL A 1 86 ? -10.567 -2.636 -0.371 1.00 98.44 86 VAL A N 1
ATOM 674 C CA . VAL A 1 86 ? -9.750 -1.424 -0.325 1.00 98.44 86 VAL A CA 1
ATOM 675 C C . VAL A 1 86 ? -9.202 -1.110 -1.715 1.00 98.44 86 VAL A C 1
ATOM 677 O O . VAL A 1 86 ? -8.508 -1.919 -2.328 1.00 98.44 86 VAL A O 1
ATOM 680 N N . THR A 1 87 ? -9.471 0.102 -2.196 1.00 97.00 87 THR A N 1
ATOM 681 C CA . THR A 1 87 ? -8.956 0.606 -3.480 1.00 97.00 87 THR A CA 1
ATOM 682 C C . THR A 1 87 ? -7.812 1.604 -3.308 1.00 97.00 87 THR A C 1
ATOM 684 O O . THR A 1 87 ? -7.028 1.817 -4.232 1.00 97.00 87 THR A O 1
ATOM 687 N N . ASP A 1 88 ? -7.719 2.225 -2.130 1.00 97.12 88 ASP A N 1
ATOM 688 C CA . ASP A 1 88 ? -6.736 3.257 -1.804 1.00 97.12 88 ASP A CA 1
ATOM 689 C C . ASP A 1 88 ? -5.985 2.906 -0.510 1.00 97.12 88 ASP A C 1
ATOM 691 O O . ASP A 1 88 ? -6.554 2.934 0.588 1.00 97.12 88 ASP A O 1
ATOM 695 N N . MET A 1 89 ? -4.701 2.569 -0.665 1.00 97.19 89 MET A N 1
ATOM 696 C CA . MET A 1 89 ? -3.751 2.286 0.418 1.00 97.19 89 MET A CA 1
ATOM 697 C C . MET A 1 89 ? -2.575 3.268 0.413 1.00 97.19 89 MET A C 1
ATOM 699 O O . MET A 1 89 ? -1.513 2.979 0.977 1.00 97.19 89 MET A O 1
ATOM 703 N N . ASN A 1 90 ? -2.723 4.431 -0.232 1.00 97.56 90 ASN A N 1
ATOM 704 C CA . ASN A 1 90 ? -1.594 5.330 -0.377 1.00 97.56 90 ASN A CA 1
ATOM 705 C C . ASN A 1 90 ? -1.056 5.756 0.992 1.00 97.56 90 ASN A C 1
ATOM 707 O O . ASN A 1 90 ? -1.822 6.112 1.887 1.00 97.56 90 ASN A O 1
ATOM 711 N N . GLN A 1 91 ? 0.264 5.808 1.157 1.00 98.69 91 GLN A N 1
ATOM 712 C CA . GLN A 1 91 ? 0.907 6.279 2.393 1.00 98.69 91 GLN A CA 1
ATOM 713 C C . GLN A 1 91 ? 0.487 5.549 3.687 1.00 98.69 91 GLN A C 1
ATOM 715 O O . GLN A 1 91 ? 0.747 6.086 4.763 1.00 98.69 91 GLN A O 1
ATOM 720 N N . ILE A 1 92 ? -0.164 4.378 3.633 1.00 98.69 92 ILE A N 1
ATOM 721 C CA . ILE A 1 92 ? -0.744 3.738 4.828 1.00 98.69 92 ILE A CA 1
ATOM 722 C C . ILE A 1 92 ? 0.293 3.501 5.940 1.00 98.69 92 ILE A C 1
ATOM 724 O O . ILE A 1 92 ? -0.026 3.780 7.089 1.00 98.69 92 ILE A O 1
ATOM 728 N N . PHE A 1 93 ? 1.531 3.109 5.607 1.00 98.88 93 PHE A N 1
ATOM 729 C CA . PHE A 1 93 ? 2.643 2.901 6.551 1.00 98.88 93 PHE A CA 1
ATOM 730 C C . PHE A 1 93 ? 3.806 3.879 6.343 1.00 98.88 93 PHE A C 1
ATOM 732 O O . PHE A 1 93 ? 4.933 3.630 6.780 1.00 98.88 93 PHE A O 1
ATOM 739 N N . ARG A 1 94 ? 3.560 5.019 5.691 1.00 98.88 94 ARG A N 1
ATOM 740 C CA . ARG A 1 94 ? 4.590 6.045 5.503 1.00 98.88 94 ARG A CA 1
ATOM 741 C C . ARG A 1 94 ? 5.146 6.496 6.860 1.00 98.88 94 ARG A C 1
ATOM 743 O O . ARG A 1 94 ? 4.381 6.827 7.753 1.00 98.88 94 ARG A O 1
ATOM 750 N N . ASN A 1 95 ? 6.463 6.540 7.037 1.00 98.88 95 ASN A N 1
ATOM 751 C CA . ASN A 1 95 ? 7.151 6.845 8.297 1.00 98.88 95 ASN A CA 1
ATOM 752 C C . ASN A 1 95 ? 6.753 5.948 9.494 1.00 98.88 95 ASN A C 1
ATOM 754 O O . ASN A 1 95 ? 7.066 6.290 10.636 1.00 98.88 95 ASN A O 1
ATOM 758 N N . ALA A 1 96 ? 6.093 4.804 9.284 1.00 98.75 96 ALA A N 1
ATOM 759 C CA . ALA A 1 96 ? 5.846 3.818 10.338 1.00 98.75 96 ALA A CA 1
ATOM 760 C C . ALA A 1 96 ? 7.124 2.991 10.568 1.00 98.75 96 ALA A C 1
ATOM 762 O O . ALA A 1 96 ? 7.212 1.816 10.224 1.00 98.75 96 ALA A O 1
ATOM 763 N N . SER A 1 97 ? 8.168 3.638 11.093 1.00 98.75 97 SER A N 1
ATOM 764 C CA . SER A 1 97 ? 9.542 3.119 11.100 1.00 98.75 97 SER A CA 1
ATOM 765 C C . SER A 1 97 ? 9.717 1.772 11.807 1.00 98.75 97 SER A C 1
ATOM 767 O O . SER A 1 97 ? 10.616 1.017 11.440 1.00 98.75 97 SER A O 1
ATOM 769 N N . ASN A 1 98 ? 8.882 1.458 12.804 1.00 98.88 98 ASN A N 1
ATOM 770 C CA . ASN A 1 98 ? 8.928 0.183 13.529 1.00 98.88 98 ASN A CA 1
ATOM 771 C C . ASN A 1 98 ? 8.057 -0.916 12.905 1.00 98.88 98 ASN A C 1
ATOM 773 O O . ASN A 1 98 ? 8.159 -2.066 13.333 1.00 98.88 98 ASN A O 1
ATOM 777 N N . PHE A 1 99 ? 7.203 -0.585 11.935 1.00 98.88 99 PHE A N 1
ATOM 778 C CA . PHE A 1 99 ? 6.246 -1.530 11.381 1.00 98.88 99 PHE A CA 1
ATOM 779 C C . PHE A 1 99 ? 6.962 -2.630 10.588 1.00 98.88 99 PHE A C 1
ATOM 781 O O . PHE A 1 99 ? 7.700 -2.359 9.640 1.00 98.88 99 PHE A O 1
ATOM 788 N N . ASN A 1 100 ? 6.752 -3.886 10.983 1.00 98.88 100 ASN A N 1
ATOM 789 C CA . ASN A 1 100 ? 7.336 -5.056 10.332 1.00 98.88 100 ASN A CA 1
ATOM 790 C C . ASN A 1 100 ? 6.470 -6.312 10.547 1.00 98.88 100 ASN A C 1
ATOM 792 O O . ASN A 1 100 ? 6.984 -7.366 10.920 1.00 98.88 100 ASN A O 1
ATOM 796 N N . GLN A 1 101 ? 5.153 -6.183 10.371 1.00 98.69 101 GLN A N 1
ATOM 797 C CA . GLN A 1 101 ? 4.194 -7.280 10.549 1.00 98.69 101 GLN A CA 1
ATOM 798 C C . GLN A 1 101 ? 3.788 -7.906 9.222 1.00 98.69 101 GLN A C 1
ATOM 800 O O . GLN A 1 101 ? 3.772 -7.227 8.197 1.00 98.69 101 GLN A O 1
ATOM 805 N N . ASP A 1 102 ? 3.473 -9.199 9.263 1.00 98.62 102 ASP A N 1
ATOM 806 C CA . ASP A 1 102 ? 3.121 -9.989 8.087 1.00 98.62 102 ASP A CA 1
ATOM 807 C C . ASP A 1 102 ? 1.859 -9.446 7.397 1.00 98.62 102 ASP A C 1
ATOM 809 O O . ASP A 1 102 ? 0.795 -9.329 8.007 1.00 98.62 102 ASP A O 1
ATOM 813 N N . LEU A 1 103 ? 2.002 -9.129 6.108 1.00 98.69 103 LEU A N 1
ATOM 814 C CA . LEU A 1 103 ? 0.934 -8.669 5.218 1.00 98.69 103 LEU A CA 1
ATOM 815 C C . LEU A 1 103 ? 0.722 -9.619 4.028 1.00 98.69 103 LEU A C 1
ATOM 817 O O . LEU A 1 103 ? 0.004 -9.286 3.083 1.00 98.69 103 LEU A O 1
ATOM 821 N N . SER A 1 104 ? 1.349 -10.797 4.032 1.00 98.38 104 SER A N 1
ATOM 822 C CA . SER A 1 104 ? 1.323 -11.742 2.909 1.00 98.38 104 SER A CA 1
ATOM 823 C C . SER A 1 104 ? -0.090 -12.237 2.574 1.00 98.38 104 SER A C 1
ATOM 825 O O . SER A 1 104 ? -0.381 -12.536 1.416 1.00 98.38 104 SER A O 1
ATOM 827 N N . GLY A 1 105 ? -0.987 -12.273 3.568 1.00 98.44 105 GLY A N 1
ATOM 828 C CA . GLY A 1 105 ? -2.395 -12.652 3.417 1.00 98.44 105 GLY A CA 1
ATOM 829 C C . GLY A 1 105 ? -3.311 -11.561 2.850 1.00 98.44 105 GLY A C 1
ATOM 830 O O . GLY A 1 105 ? -4.472 -11.842 2.549 1.00 98.44 105 GLY A O 1
ATOM 831 N N . TRP A 1 106 ? -2.831 -10.324 2.693 1.00 98.75 106 TRP A N 1
ATOM 832 C CA . TRP A 1 106 ? -3.653 -9.228 2.186 1.00 98.75 106 TRP A CA 1
ATOM 833 C C . TRP A 1 106 ? -3.968 -9.395 0.696 1.00 98.75 106 TRP A C 1
ATOM 835 O O . TRP A 1 106 ? -3.077 -9.503 -0.147 1.00 98.75 106 TRP A O 1
ATOM 845 N N . ASN A 1 107 ? -5.257 -9.344 0.353 1.00 98.69 107 ASN A N 1
ATOM 846 C CA . ASN A 1 107 ? -5.689 -9.269 -1.037 1.00 98.69 107 ASN A CA 1
ATOM 847 C C . ASN A 1 107 ? -5.723 -7.808 -1.510 1.00 98.69 107 ASN A C 1
ATOM 849 O O . ASN A 1 107 ? -6.693 -7.098 -1.261 1.00 98.69 107 ASN A O 1
ATOM 853 N N . VAL A 1 108 ? -4.681 -7.390 -2.229 1.00 98.56 108 VAL A N 1
ATOM 854 C CA . VAL A 1 108 ? -4.529 -6.025 -2.766 1.00 98.56 108 VAL A CA 1
ATOM 855 C C . VAL A 1 108 ? -4.988 -5.874 -4.225 1.00 98.56 108 VAL A C 1
ATOM 857 O O . VAL A 1 108 ? -4.685 -4.868 -4.860 1.00 98.56 108 VAL A O 1
ATOM 860 N N . SER A 1 109 ? -5.733 -6.841 -4.783 1.00 98.50 109 SER A N 1
ATOM 861 C CA . SER A 1 109 ? -6.067 -6.865 -6.220 1.00 98.50 109 SER A CA 1
ATOM 862 C C . SER A 1 109 ? -6.919 -5.689 -6.711 1.00 98.50 109 SER A C 1
ATOM 864 O O . SER A 1 109 ? -6.964 -5.438 -7.913 1.00 98.50 109 SER A O 1
ATOM 866 N N . ASN A 1 110 ? -7.614 -5.001 -5.800 1.00 98.19 110 ASN A N 1
ATOM 867 C CA . ASN A 1 110 ? -8.455 -3.838 -6.097 1.00 98.19 110 ASN A CA 1
ATOM 868 C C . ASN A 1 110 ? -7.736 -2.494 -5.888 1.00 98.19 110 ASN A C 1
ATOM 870 O O . ASN A 1 110 ? -8.303 -1.447 -6.203 1.00 98.19 110 ASN A O 1
ATOM 874 N N . VAL A 1 111 ? -6.499 -2.504 -5.382 1.00 98.25 111 VAL A N 1
ATOM 875 C CA . VAL A 1 111 ? -5.718 -1.287 -5.143 1.00 98.25 111 VAL A CA 1
ATOM 876 C C . VAL A 1 111 ? -5.182 -0.746 -6.465 1.00 98.25 111 VAL A C 1
ATOM 878 O O . VAL A 1 111 ? -4.553 -1.471 -7.234 1.00 98.25 111 VAL A O 1
ATOM 881 N N . THR A 1 112 ? -5.396 0.547 -6.716 1.00 96.00 112 THR A N 1
ATOM 882 C CA . THR A 1 112 ? -4.906 1.222 -7.933 1.00 96.00 112 THR A CA 1
ATOM 883 C C . THR A 1 112 ? -3.717 2.148 -7.674 1.00 96.00 112 THR A C 1
ATOM 885 O O . THR A 1 112 ? -2.954 2.450 -8.593 1.00 96.00 112 THR A O 1
ATOM 888 N N . ASP A 1 113 ? -3.546 2.599 -6.429 1.00 96.62 113 ASP A N 1
ATOM 889 C CA . ASP A 1 113 ? -2.500 3.538 -6.021 1.00 96.62 113 ASP A CA 1
ATOM 890 C C . ASP A 1 113 ? -1.767 3.031 -4.766 1.00 96.62 113 ASP A C 1
ATOM 892 O O . ASP A 1 113 ? -2.367 2.866 -3.702 1.00 96.62 113 ASP A O 1
ATOM 896 N N . MET A 1 114 ? -0.461 2.779 -4.907 1.00 98.06 114 MET A N 1
ATOM 897 C CA . MET A 1 114 ? 0.442 2.359 -3.828 1.00 98.06 114 MET A CA 1
ATOM 898 C C . MET A 1 114 ? 1.511 3.422 -3.530 1.00 98.06 114 MET A C 1
ATOM 900 O O . MET A 1 114 ? 2.555 3.116 -2.943 1.00 98.06 114 MET A O 1
ATOM 904 N N . HIS A 1 115 ? 1.281 4.682 -3.921 1.00 97.81 115 HIS A N 1
ATOM 905 C CA . HIS A 1 115 ? 2.277 5.728 -3.737 1.00 97.81 115 HIS A CA 1
ATOM 906 C C . HIS A 1 115 ? 2.654 5.885 -2.258 1.00 97.81 115 HIS A C 1
ATOM 908 O O . HIS A 1 115 ? 1.792 5.947 -1.370 1.00 97.81 115 HIS A O 1
ATOM 914 N N . ASN A 1 116 ? 3.959 5.980 -1.991 1.00 98.81 116 ASN A N 1
ATOM 915 C CA . ASN A 1 116 ? 4.540 6.149 -0.656 1.00 98.81 116 ASN A CA 1
ATOM 916 C C . ASN A 1 116 ? 4.088 5.095 0.391 1.00 98.81 116 ASN A C 1
ATOM 918 O O . ASN A 1 116 ? 4.155 5.380 1.586 1.00 98.81 116 ASN A O 1
ATOM 922 N N . MET A 1 117 ? 3.574 3.919 -0.001 1.00 98.75 117 MET A N 1
ATOM 923 C CA . MET A 1 117 ? 2.934 2.970 0.931 1.00 98.75 117 MET A CA 1
ATOM 924 C C . MET A 1 117 ? 3.824 2.598 2.133 1.00 98.75 117 MET A C 1
ATOM 926 O O . MET A 1 117 ? 3.330 2.588 3.260 1.00 98.75 117 MET A O 1
ATOM 930 N N . PHE A 1 118 ? 5.120 2.379 1.891 1.00 98.88 118 PHE A N 1
ATOM 931 C CA . PHE A 1 118 ? 6.157 2.047 2.876 1.00 98.88 118 PHE A CA 1
ATOM 932 C C . PHE A 1 118 ? 7.320 3.063 2.874 1.00 98.88 118 PHE A C 1
ATOM 934 O O . PHE A 1 118 ? 8.431 2.740 3.294 1.00 98.88 118 PHE A O 1
ATOM 941 N N . ASP A 1 119 ? 7.080 4.296 2.411 1.00 98.88 119 ASP A N 1
ATOM 942 C CA . ASP A 1 119 ? 8.070 5.386 2.421 1.00 98.88 119 ASP A CA 1
ATOM 943 C C . ASP A 1 119 ? 8.590 5.613 3.855 1.00 98.88 119 ASP A C 1
ATOM 945 O O . ASP A 1 119 ? 7.804 5.870 4.763 1.00 98.88 119 ASP A O 1
ATOM 949 N N . TRP A 1 120 ? 9.895 5.478 4.082 1.00 98.81 120 TRP A N 1
ATOM 950 C CA . TRP A 1 120 ? 10.590 5.507 5.378 1.00 98.81 120 TRP A CA 1
ATOM 951 C C . TRP A 1 120 ? 10.100 4.489 6.429 1.00 98.81 120 TRP A C 1
ATOM 953 O O . TRP A 1 120 ? 10.345 4.664 7.627 1.00 98.81 120 TRP A O 1
ATOM 963 N N . ALA A 1 121 ? 9.465 3.387 6.020 1.00 98.81 121 ALA A N 1
ATOM 964 C CA . ALA A 1 121 ? 9.183 2.244 6.895 1.00 98.81 121 ALA A CA 1
ATOM 965 C C . ALA A 1 121 ? 10.456 1.394 7.090 1.00 98.81 121 ALA A C 1
ATOM 967 O O . ALA A 1 121 ? 10.584 0.281 6.585 1.00 98.81 121 ALA A O 1
ATOM 968 N N . THR A 1 122 ? 11.449 1.951 7.789 1.00 98.88 122 THR A N 1
ATOM 969 C CA . THR A 1 122 ? 12.831 1.434 7.827 1.00 98.88 122 THR A CA 1
ATOM 970 C C . THR A 1 122 ? 12.967 -0.010 8.314 1.00 98.88 122 THR A C 1
ATOM 972 O O . THR A 1 122 ? 13.885 -0.701 7.873 1.00 98.88 122 THR A O 1
ATOM 975 N N . SER A 1 123 ? 12.073 -0.489 9.188 1.00 98.88 123 SER A N 1
ATOM 976 C CA . SER A 1 123 ? 12.092 -1.872 9.692 1.00 98.88 123 SER A CA 1
ATOM 977 C C . SER A 1 123 ? 11.403 -2.889 8.779 1.00 98.88 123 SER A C 1
ATOM 979 O O . SER A 1 123 ? 11.604 -4.087 8.980 1.00 98.88 123 SER A O 1
ATOM 981 N N . PHE A 1 124 ? 10.601 -2.446 7.809 1.00 98.88 124 PHE A N 1
ATOM 982 C CA . PHE A 1 124 ? 9.728 -3.318 7.032 1.00 98.88 124 PHE A CA 1
ATOM 983 C C . PHE A 1 124 ? 10.518 -4.225 6.076 1.00 98.88 124 PHE A C 1
ATOM 985 O O . PHE A 1 124 ? 11.273 -3.750 5.228 1.00 98.88 124 PHE A O 1
ATOM 992 N N . ASN A 1 125 ? 10.335 -5.543 6.196 1.00 98.81 125 ASN A N 1
ATOM 993 C CA . ASN A 1 125 ? 10.952 -6.541 5.316 1.00 98.81 125 ASN A CA 1
ATOM 994 C C . ASN A 1 125 ? 10.136 -7.850 5.262 1.00 98.81 125 ASN A C 1
ATOM 996 O O . ASN A 1 125 ? 10.673 -8.940 5.464 1.00 98.81 125 ASN A O 1
ATOM 1000 N N . GLN A 1 126 ? 8.824 -7.742 5.059 1.00 98.62 126 GLN A N 1
ATOM 1001 C CA . GLN A 1 126 ? 7.917 -8.897 5.043 1.00 98.62 126 GLN A CA 1
ATOM 1002 C C . GLN A 1 126 ? 7.680 -9.437 3.633 1.00 98.62 126 GLN A C 1
ATOM 1004 O O . GLN A 1 126 ? 7.914 -8.744 2.641 1.00 98.62 126 GLN A O 1
ATOM 10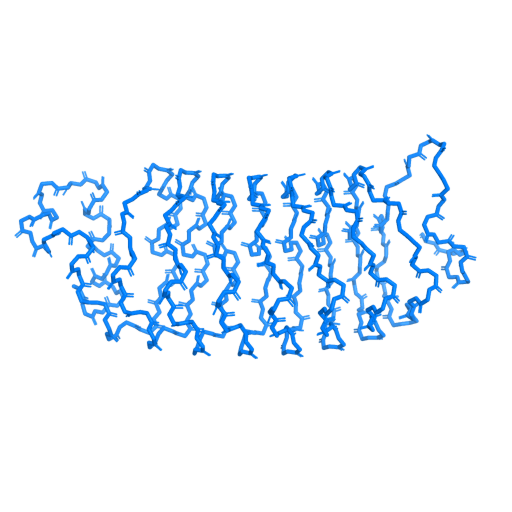09 N N . ASP A 1 127 ? 7.238 -10.693 3.538 1.00 98.56 127 ASP A N 1
ATOM 1010 C CA . ASP A 1 127 ? 6.931 -11.340 2.260 1.00 98.56 127 ASP A CA 1
ATOM 1011 C C . ASP A 1 127 ? 5.725 -10.675 1.582 1.00 98.56 127 ASP A C 1
ATOM 1013 O O . ASP A 1 127 ? 4.627 -10.646 2.134 1.00 98.56 127 ASP A O 1
ATOM 1017 N N . LEU A 1 128 ? 5.943 -10.155 0.372 1.00 98.62 128 LEU A N 1
ATOM 1018 C CA . LEU A 1 128 ? 4.905 -9.569 -0.477 1.00 98.62 128 LEU A CA 1
ATOM 1019 C C . LEU A 1 128 ? 4.752 -10.314 -1.814 1.00 98.62 128 LEU A C 1
ATOM 1021 O O . LEU A 1 128 ? 4.068 -9.841 -2.724 1.00 98.62 128 LEU A O 1
ATOM 1025 N N . SER A 1 129 ? 5.396 -11.472 -1.969 1.00 98.38 129 SER A N 1
ATOM 1026 C CA . SER A 1 129 ? 5.446 -12.212 -3.236 1.00 98.38 129 SER A CA 1
ATOM 1027 C C . SER A 1 129 ? 4.067 -12.672 -3.725 1.00 98.38 129 SER A C 1
ATOM 1029 O O . SER A 1 129 ? 3.855 -12.797 -4.930 1.00 98.38 129 SER A O 1
ATOM 1031 N N . GLY A 1 130 ? 3.120 -12.881 -2.803 1.00 98.38 130 GLY A N 1
ATOM 1032 C CA . GLY A 1 130 ? 1.738 -13.277 -3.093 1.00 98.38 130 GLY A CA 1
ATOM 1033 C C . GLY A 1 130 ? 0.801 -12.137 -3.510 1.00 98.38 130 GLY A C 1
ATOM 1034 O O . GLY A 1 130 ? -0.339 -12.405 -3.891 1.00 98.38 130 GLY A O 1
ATOM 1035 N N . TRP A 1 131 ? 1.240 -10.877 -3.447 1.00 98.75 131 TRP A N 1
ATOM 1036 C CA . TRP A 1 131 ? 0.386 -9.737 -3.781 1.00 98.75 131 TRP A CA 1
ATOM 1037 C C . TRP A 1 131 ? 0.067 -9.662 -5.278 1.00 98.75 131 TRP A C 1
ATOM 1039 O O . TRP A 1 131 ? 0.945 -9.722 -6.139 1.00 98.75 131 TRP A O 1
ATOM 1049 N N . VAL A 1 132 ? -1.214 -9.458 -5.593 1.00 98.69 132 VAL A N 1
ATOM 1050 C CA . VAL A 1 132 ? -1.693 -9.248 -6.965 1.00 98.69 132 VAL A CA 1
ATOM 1051 C C . VAL A 1 132 ? -1.753 -7.749 -7.249 1.00 98.69 132 VAL A C 1
ATOM 1053 O O . VAL A 1 132 ? -2.724 -7.091 -6.901 1.00 98.69 132 VAL A O 1
ATOM 1056 N N . VAL A 1 133 ? -0.723 -7.213 -7.907 1.00 98.56 133 VAL A N 1
ATOM 1057 C CA . VAL A 1 133 ? -0.568 -5.762 -8.160 1.00 98.56 133 VAL A CA 1
ATOM 1058 C C . VAL A 1 133 ? -0.923 -5.323 -9.588 1.00 98.56 133 VAL A C 1
ATOM 1060 O O . VAL A 1 133 ? -0.650 -4.194 -9.978 1.00 98.56 133 VAL A O 1
ATOM 1063 N N . ALA A 1 134 ? -1.561 -6.191 -10.379 1.00 98.31 134 ALA A N 1
ATOM 1064 C CA . ALA A 1 134 ? -1.836 -5.935 -11.800 1.00 98.31 134 ALA A CA 1
ATOM 1065 C C . ALA A 1 134 ? -2.761 -4.725 -12.068 1.00 98.31 134 ALA A C 1
ATOM 1067 O O . ALA A 1 134 ? -2.782 -4.216 -13.186 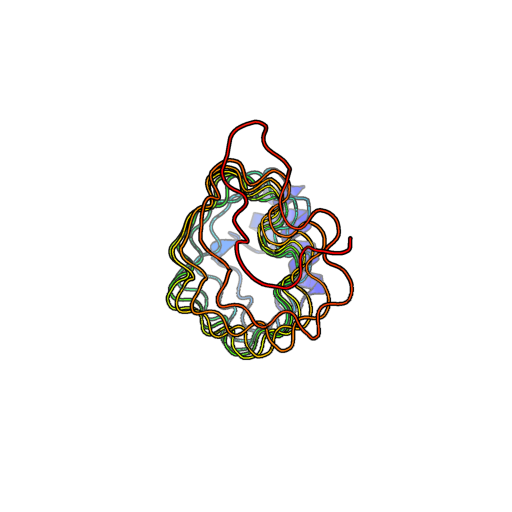1.00 98.31 134 ALA A O 1
ATOM 1068 N N . GLY A 1 135 ? -3.535 -4.285 -11.067 1.00 97.00 135 GLY A N 1
ATOM 1069 C CA . GLY A 1 135 ? -4.398 -3.099 -11.144 1.00 97.00 135 GLY A CA 1
ATOM 1070 C C . GLY A 1 135 ? -3.716 -1.780 -10.757 1.00 97.00 135 GLY A C 1
ATOM 1071 O O . GLY A 1 135 ? -4.323 -0.721 -10.912 1.00 97.00 135 GLY A O 1
ATOM 1072 N N . VAL A 1 136 ? -2.476 -1.822 -10.258 1.00 98.31 136 VAL A N 1
ATOM 1073 C CA . VAL A 1 136 ? -1.763 -0.644 -9.752 1.00 98.31 136 VAL A CA 1
ATOM 1074 C C . VAL A 1 136 ? -1.175 0.160 -10.908 1.00 98.31 136 VAL A C 1
ATOM 1076 O O . VAL A 1 136 ? -0.451 -0.375 -11.744 1.00 98.31 136 VAL A O 1
ATOM 1079 N N . THR A 1 137 ? -1.435 1.469 -10.927 1.00 97.94 137 THR A N 1
ATOM 1080 C CA . THR A 1 137 ? -0.892 2.387 -11.944 1.00 97.94 137 THR A CA 1
ATOM 1081 C C . THR A 1 137 ? 0.231 3.280 -11.421 1.00 97.94 137 THR A C 1
ATOM 1083 O O . THR A 1 137 ? 1.017 3.796 -12.221 1.00 97.94 137 THR A O 1
ATOM 1086 N N . ASN A 1 138 ? 0.303 3.475 -10.100 1.00 98.50 138 ASN A N 1
ATOM 1087 C CA . ASN A 1 138 ? 1.258 4.354 -9.427 1.00 98.50 138 ASN A CA 1
ATOM 1088 C C . ASN A 1 138 ? 1.972 3.620 -8.278 1.00 98.50 138 ASN A C 1
ATOM 1090 O O . ASN A 1 138 ? 1.330 3.225 -7.303 1.00 98.50 138 ASN A O 1
ATOM 1094 N N . MET A 1 139 ? 3.293 3.466 -8.398 1.00 98.75 139 MET A N 1
ATOM 1095 C CA . MET A 1 139 ? 4.180 2.912 -7.364 1.00 98.75 139 MET A CA 1
ATOM 1096 C C . MET A 1 139 ? 5.246 3.926 -6.921 1.00 98.75 139 MET A C 1
ATOM 1098 O O . MET A 1 139 ? 6.283 3.558 -6.361 1.00 98.75 139 MET A O 1
ATOM 1102 N N . ASP A 1 140 ? 5.006 5.215 -7.168 1.00 98.88 140 ASP A N 1
ATOM 1103 C CA . ASP A 1 140 ? 5.935 6.275 -6.803 1.00 98.88 140 ASP A CA 1
ATOM 1104 C C . ASP A 1 140 ? 6.275 6.215 -5.318 1.00 98.88 140 ASP A C 1
ATOM 1106 O O . ASP A 1 140 ? 5.403 6.194 -4.447 1.00 98.88 140 ASP A O 1
ATOM 1110 N N . ASN A 1 141 ? 7.569 6.258 -5.032 1.00 98.81 141 ASN A N 1
ATOM 1111 C CA . ASN A 1 141 ? 8.137 6.282 -3.697 1.00 98.81 141 ASN A CA 1
ATOM 1112 C C . ASN A 1 141 ? 7.729 5.105 -2.780 1.00 98.81 141 ASN A C 1
ATOM 1114 O O . ASN A 1 141 ? 7.868 5.216 -1.564 1.00 98.81 141 ASN A O 1
ATOM 1118 N N . MET A 1 142 ? 7.191 4.000 -3.315 1.00 98.81 142 MET A N 1
ATOM 1119 C CA . MET A 1 142 ? 6.570 2.941 -2.503 1.00 98.81 142 MET A CA 1
ATOM 1120 C C . MET A 1 142 ? 7.475 2.421 -1.375 1.00 98.81 142 MET A C 1
ATOM 1122 O O . MET A 1 142 ? 6.970 2.191 -0.280 1.00 98.81 142 MET A O 1
ATOM 1126 N N . PHE A 1 143 ? 8.781 2.292 -1.623 1.00 98.88 143 PHE A N 1
ATOM 1127 C CA . PHE A 1 143 ? 9.793 1.808 -0.678 1.00 98.88 143 PHE A CA 1
ATOM 1128 C C . PHE A 1 143 ? 10.951 2.801 -0.478 1.00 98.88 143 PHE A C 1
ATOM 1130 O O . PHE A 1 143 ? 12.057 2.393 -0.117 1.00 98.88 143 PHE A O 1
ATOM 1137 N N . VAL A 1 144 ? 10.734 4.103 -0.706 1.00 98.75 144 VAL A N 1
ATOM 1138 C CA . VAL A 1 144 ? 11.782 5.115 -0.464 1.00 98.75 144 VAL A CA 1
ATOM 1139 C C . VAL A 1 144 ? 12.257 5.027 0.974 1.00 98.75 144 VAL A C 1
ATOM 1141 O O . VAL A 1 144 ? 11.441 4.994 1.883 1.00 98.75 144 VAL A O 1
ATOM 1144 N N . GLY A 1 145 ? 13.565 4.957 1.205 1.00 98.75 145 GLY A N 1
ATOM 1145 C CA . GLY A 1 145 ? 14.134 4.910 2.551 1.00 98.75 145 GLY A CA 1
ATOM 1146 C C . GLY A 1 145 ? 13.704 3.701 3.394 1.00 98.75 145 GLY A C 1
ATOM 1147 O O . GLY A 1 145 ? 14.022 3.662 4.584 1.00 98.75 145 GLY A O 1
ATOM 1148 N N . ALA A 1 146 ? 13.015 2.702 2.826 1.00 98.75 146 ALA A N 1
ATOM 1149 C CA . ALA A 1 146 ? 12.713 1.431 3.484 1.00 98.75 146 ALA A CA 1
ATOM 1150 C C . ALA A 1 146 ? 13.998 0.590 3.552 1.00 98.75 146 ALA A C 1
ATOM 1152 O O . ALA A 1 146 ? 14.189 -0.382 2.824 1.00 98.75 146 ALA A O 1
ATOM 1153 N N . SER A 1 147 ? 14.937 1.028 4.392 1.00 98.62 147 SER A N 1
ATOM 1154 C CA . SER A 1 147 ? 16.347 0.634 4.342 1.00 98.62 147 SER A CA 1
ATOM 1155 C C . SER A 1 147 ? 16.587 -0.870 4.458 1.00 98.62 147 SER A C 1
ATOM 1157 O O . SER A 1 147 ? 17.548 -1.356 3.864 1.00 98.62 147 SER A O 1
ATOM 1159 N N . ASN A 1 148 ? 15.723 -1.591 5.186 1.00 98.81 148 ASN A N 1
ATOM 1160 C CA . ASN A 1 148 ? 15.816 -3.040 5.388 1.00 98.81 148 ASN A CA 1
ATOM 1161 C C . ASN A 1 148 ? 15.042 -3.866 4.349 1.00 98.81 148 ASN A C 1
ATOM 1163 O O . ASN A 1 148 ? 15.180 -5.091 4.345 1.00 98.81 148 ASN A O 1
ATOM 1167 N N . PHE A 1 149 ? 14.220 -3.240 3.503 1.00 98.88 149 PHE A N 1
ATOM 1168 C CA . PHE A 1 149 ? 13.360 -3.960 2.573 1.00 98.88 149 PHE A CA 1
ATOM 1169 C C . PHE A 1 149 ? 14.193 -4.672 1.501 1.00 98.88 149 PHE A C 1
ATOM 1171 O O . PHE A 1 149 ? 14.943 -4.054 0.747 1.00 98.88 149 PHE A O 1
ATOM 1178 N N . ASN A 1 150 ? 14.053 -5.993 1.430 1.00 98.75 150 ASN A N 1
ATOM 1179 C CA . ASN A 1 150 ? 14.693 -6.847 0.433 1.00 98.75 150 ASN A CA 1
ATOM 1180 C C . ASN A 1 150 ? 13.830 -8.086 0.120 1.00 98.75 150 ASN A C 1
ATOM 1182 O O . ASN A 1 150 ? 14.345 -9.164 -0.175 1.00 98.75 150 ASN A O 1
ATOM 1186 N N . SER A 1 151 ? 12.511 -7.951 0.246 1.00 97.88 151 SER A N 1
ATOM 1187 C CA . SER A 1 151 ? 11.556 -9.031 -0.002 1.00 97.88 151 SER A CA 1
ATOM 1188 C C . SER A 1 151 ? 11.408 -9.318 -1.494 1.00 97.88 151 SER A C 1
ATOM 1190 O O . SER A 1 151 ? 11.437 -8.397 -2.313 1.00 97.88 151 SER A O 1
ATOM 1192 N N . ASN A 1 152 ? 11.245 -10.590 -1.864 1.00 98.06 152 ASN A N 1
ATOM 1193 C CA . ASN A 1 152 ? 11.169 -10.995 -3.264 1.00 98.06 152 ASN A CA 1
ATOM 1194 C C . ASN A 1 152 ? 9.842 -10.557 -3.908 1.00 98.06 152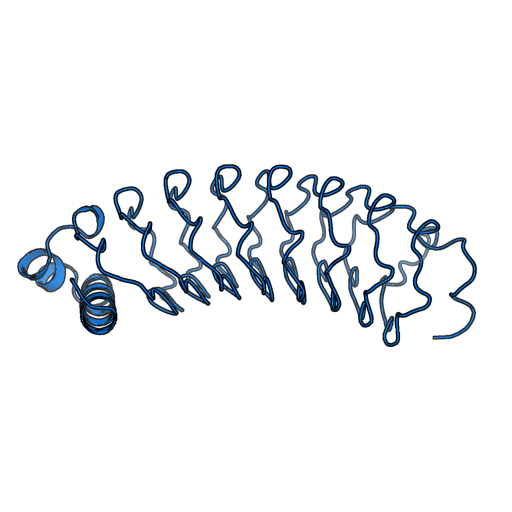 ASN A C 1
ATOM 1196 O O . ASN A 1 152 ? 8.783 -11.109 -3.624 1.00 98.06 152 ASN A O 1
ATOM 1200 N N . ILE A 1 153 ? 9.942 -9.623 -4.852 1.00 98.62 153 ILE A N 1
ATOM 1201 C CA . ILE A 1 153 ? 8.827 -9.079 -5.646 1.00 98.62 153 ILE A CA 1
ATOM 1202 C C . ILE A 1 153 ? 8.991 -9.345 -7.153 1.00 98.62 153 ILE A C 1
ATOM 1204 O O . ILE A 1 153 ? 8.304 -8.758 -7.987 1.00 98.62 153 ILE A O 1
ATOM 1208 N N . SER A 1 154 ? 9.892 -10.259 -7.525 1.00 98.19 154 SER A N 1
ATOM 1209 C CA . SER A 1 154 ? 10.165 -10.613 -8.929 1.00 98.19 154 SER A CA 1
ATOM 1210 C C . SER A 1 154 ? 8.940 -11.160 -9.675 1.00 98.19 154 SER A C 1
ATOM 1212 O O . SER A 1 154 ? 8.863 -11.043 -10.895 1.00 98.19 154 SER A O 1
ATOM 1214 N N . GLY A 1 155 ? 7.976 -11.736 -8.945 1.00 98.38 155 GLY A N 1
ATOM 1215 C CA . GLY A 1 155 ? 6.738 -12.303 -9.489 1.00 98.38 155 GLY A CA 1
ATOM 1216 C C . GLY A 1 155 ? 5.597 -11.303 -9.703 1.00 98.38 155 GLY A C 1
ATOM 1217 O O . GLY A 1 155 ? 4.543 -11.695 -10.203 1.00 98.38 155 GLY A O 1
ATOM 1218 N N . TRP A 1 156 ? 5.764 -10.035 -9.323 1.00 98.81 156 TRP A N 1
ATOM 1219 C CA . TRP A 1 156 ? 4.727 -9.022 -9.510 1.00 98.81 156 TRP A CA 1
ATOM 1220 C C . TRP A 1 156 ? 4.462 -8.735 -10.992 1.00 98.81 156 TRP A C 1
ATOM 1222 O O . TRP A 1 156 ? 5.379 -8.505 -11.777 1.00 98.81 156 TRP A O 1
ATOM 1232 N N . ASN A 1 157 ? 3.181 -8.682 -11.367 1.00 98.69 157 ASN A N 1
ATOM 1233 C CA . ASN A 1 157 ? 2.768 -8.173 -12.671 1.00 98.69 157 ASN A CA 1
ATOM 1234 C C . ASN A 1 157 ? 2.643 -6.644 -12.614 1.00 98.69 157 ASN A C 1
ATOM 1236 O O . ASN A 1 157 ? 1.612 -6.128 -12.188 1.00 98.69 157 ASN A O 1
ATOM 1240 N N . VAL A 1 158 ? 3.681 -5.943 -13.072 1.00 98.75 158 VAL A N 1
ATOM 1241 C CA . VAL A 1 158 ? 3.749 -4.471 -13.095 1.00 98.75 158 VAL A CA 1
ATOM 1242 C C . VAL A 1 158 ? 3.385 -3.853 -14.451 1.00 98.75 158 VAL A C 1
ATOM 1244 O O . VAL A 1 158 ? 3.551 -2.652 -14.635 1.00 98.75 158 VAL A O 1
ATOM 1247 N N . SER A 1 159 ? 2.837 -4.636 -15.389 1.00 98.62 159 SER A N 1
ATOM 1248 C CA . SER A 1 159 ? 2.509 -4.155 -16.745 1.00 98.62 159 SER A CA 1
ATOM 1249 C C . SER A 1 159 ? 1.495 -3.002 -16.772 1.00 98.62 159 SER A C 1
ATOM 1251 O O . SER A 1 159 ? 1.444 -2.263 -17.749 1.00 98.62 159 SER A O 1
ATOM 1253 N N . GLY A 1 160 ? 0.694 -2.814 -15.717 1.00 98.31 160 GLY A N 1
ATOM 1254 C CA . GLY A 1 160 ? -0.232 -1.681 -15.577 1.00 98.31 160 GLY A CA 1
ATOM 1255 C C . GLY A 1 160 ? 0.398 -0.393 -15.026 1.00 98.31 160 GLY A C 1
ATOM 1256 O O . GLY A 1 160 ? -0.242 0.660 -15.055 1.00 98.31 160 GLY A O 1
ATOM 1257 N N . VAL A 1 161 ? 1.634 -0.451 -14.524 1.00 98.81 161 VAL A N 1
ATOM 1258 C CA . VAL A 1 161 ? 2.278 0.669 -13.830 1.00 98.81 161 VAL A CA 1
ATOM 1259 C C . VAL A 1 161 ? 2.787 1.699 -14.835 1.00 98.81 161 VAL A C 1
ATOM 1261 O O . VAL A 1 161 ? 3.484 1.376 -15.792 1.00 98.81 161 VAL A O 1
ATOM 1264 N N . THR A 1 162 ? 2.474 2.969 -14.581 1.00 98.62 162 THR A N 1
ATOM 1265 C CA . THR A 1 162 ? 2.905 4.104 -15.416 1.00 98.62 162 THR A CA 1
ATOM 1266 C C . THR A 1 162 ? 4.008 4.948 -14.777 1.00 98.62 162 THR A C 1
ATOM 1268 O O . THR A 1 162 ? 4.720 5.659 -15.491 1.00 98.62 162 THR A O 1
ATOM 1271 N N . SER A 1 163 ? 4.175 4.866 -13.453 1.00 98.69 163 SER A N 1
ATOM 1272 C CA . SER A 1 163 ? 5.155 5.649 -12.695 1.00 98.69 163 SER A CA 1
ATOM 1273 C C . SER A 1 163 ? 5.756 4.831 -11.548 1.00 98.69 163 SER A C 1
ATOM 1275 O O . SER A 1 163 ? 5.028 4.219 -10.761 1.00 98.69 163 SER A O 1
ATOM 1277 N N . MET A 1 164 ? 7.089 4.820 -11.491 1.00 98.69 164 MET A N 1
ATOM 1278 C CA . MET A 1 164 ? 7.926 4.170 -10.470 1.00 98.69 164 MET A CA 1
ATOM 1279 C C . MET A 1 164 ? 8.984 5.149 -9.929 1.00 98.69 164 MET A C 1
ATOM 1281 O O . MET A 1 164 ? 10.087 4.763 -9.530 1.00 98.69 164 MET A O 1
ATOM 1285 N N . SER A 1 165 ? 8.673 6.446 -9.947 1.00 98.56 165 SER A N 1
ATOM 1286 C CA . SER A 1 165 ? 9.576 7.507 -9.509 1.00 98.56 165 SER A CA 1
ATOM 1287 C C . SER A 1 165 ? 10.010 7.254 -8.069 1.00 98.56 165 SER A C 1
ATOM 1289 O O . SER A 1 165 ? 9.180 7.098 -7.177 1.00 98.56 165 SER A O 1
ATOM 1291 N N . HIS A 1 166 ? 11.320 7.213 -7.844 1.00 98.62 166 HIS A N 1
ATOM 1292 C CA . HIS A 1 166 ? 11.962 6.975 -6.554 1.00 98.62 166 HIS A CA 1
ATOM 1293 C C . HIS A 1 166 ? 11.587 5.650 -5.872 1.00 98.62 166 HIS A C 1
ATOM 1295 O O . HIS A 1 166 ? 11.926 5.497 -4.712 1.00 98.62 166 HIS A O 1
ATOM 1301 N N . MET A 1 167 ? 10.927 4.685 -6.529 1.00 98.75 167 MET A N 1
ATOM 1302 C CA . MET A 1 167 ? 10.312 3.519 -5.865 1.00 98.75 167 MET A CA 1
ATOM 1303 C C . MET A 1 167 ? 11.201 2.822 -4.815 1.00 98.75 167 MET A C 1
ATOM 1305 O O . MET A 1 167 ? 10.688 2.463 -3.760 1.00 98.75 167 MET A O 1
ATOM 1309 N N . PHE A 1 168 ? 12.508 2.694 -5.068 1.00 98.62 168 PHE A N 1
ATOM 1310 C CA . PHE A 1 168 ? 13.518 2.109 -4.177 1.00 98.62 168 PHE A CA 1
ATOM 1311 C C . PHE A 1 168 ? 14.655 3.087 -3.818 1.00 98.62 168 PHE A C 1
ATOM 1313 O O . PHE A 1 168 ? 15.741 2.653 -3.426 1.00 98.62 168 PHE A O 1
ATOM 1320 N N . SER A 1 169 ? 14.453 4.403 -3.953 1.00 98.12 169 SER A N 1
ATOM 1321 C CA . SER A 1 169 ? 15.469 5.391 -3.559 1.00 98.12 169 SER A CA 1
ATOM 1322 C C . SER A 1 169 ? 15.818 5.207 -2.084 1.00 98.12 169 SER A C 1
ATOM 1324 O O . SER A 1 169 ? 14.928 5.110 -1.248 1.00 98.12 169 SER A O 1
ATOM 1326 N N . ASP A 1 170 ? 17.103 5.149 -1.750 1.00 97.75 170 ASP A N 1
ATOM 1327 C CA . ASP A 1 170 ? 17.611 4.953 -0.386 1.00 97.75 170 ASP A CA 1
ATOM 1328 C C . ASP A 1 170 ? 17.159 3.632 0.296 1.00 97.75 170 ASP A C 1
ATOM 1330 O O . ASP A 1 170 ? 17.409 3.430 1.488 1.00 97.75 170 ASP A O 1
ATOM 1334 N N . ALA A 1 171 ? 16.565 2.681 -0.443 1.00 98.06 171 ALA A N 1
ATOM 1335 C CA . ALA A 1 171 ? 16.295 1.318 0.025 1.00 98.06 171 ALA A CA 1
ATOM 1336 C C . ALA A 1 171 ? 17.602 0.502 0.041 1.00 98.06 171 ALA A C 1
ATOM 1338 O O . ALA A 1 171 ? 17.878 -0.323 -0.830 1.00 98.06 171 ALA A O 1
ATOM 1339 N N . SER A 1 172 ? 18.466 0.789 1.018 1.00 96.75 172 SER A N 1
ATOM 1340 C CA . SER A 1 172 ? 19.874 0.371 1.027 1.00 96.75 172 SER A CA 1
ATOM 1341 C C . SER A 1 172 ? 20.119 -1.133 0.891 1.00 96.75 172 SER A C 1
ATOM 1343 O O . SER A 1 172 ? 21.144 -1.517 0.327 1.00 96.75 172 SER A O 1
ATOM 1345 N N . SER A 1 173 ? 19.217 -1.980 1.397 1.00 98.25 173 SER A N 1
ATOM 1346 C CA . SER A 1 173 ? 19.342 -3.445 1.353 1.00 98.25 173 SER A CA 1
ATOM 1347 C C . SER A 1 173 ? 18.693 -4.100 0.132 1.00 98.25 173 SER A C 1
ATOM 1349 O O . SER A 1 173 ? 18.884 -5.300 -0.062 1.00 98.25 173 SER A O 1
ATOM 1351 N N . PHE A 1 174 ? 17.943 -3.354 -0.682 1.00 98.44 174 PHE A N 1
ATOM 1352 C CA . PHE A 1 174 ? 17.182 -3.921 -1.790 1.00 98.44 174 PHE A CA 1
ATOM 1353 C C . PHE A 1 174 ? 18.102 -4.412 -2.916 1.00 98.44 174 PHE A C 1
ATOM 1355 O O . PHE A 1 174 ? 18.896 -3.645 -3.459 1.00 98.44 174 PHE A O 1
ATOM 1362 N N . ASN A 1 175 ? 17.997 -5.695 -3.275 1.00 96.94 175 ASN A N 1
ATOM 1363 C CA . ASN A 1 175 ? 18.801 -6.321 -4.329 1.00 96.94 175 ASN A CA 1
ATOM 1364 C C . ASN A 1 175 ? 18.089 -7.525 -4.983 1.00 96.94 175 ASN A C 1
ATOM 1366 O O . ASN A 1 175 ? 18.668 -8.601 -5.131 1.00 96.94 175 ASN A O 1
ATOM 1370 N N . GLN A 1 176 ? 16.804 -7.382 -5.311 1.00 97.62 176 GLN A N 1
ATOM 1371 C CA . GLN A 1 176 ? 16.005 -8.466 -5.898 1.00 97.62 176 GLN A CA 1
ATOM 1372 C C . GLN A 1 176 ? 16.037 -8.452 -7.425 1.00 97.62 176 GLN A C 1
ATOM 1374 O O . GLN A 1 176 ? 16.033 -7.389 -8.035 1.00 97.62 176 GLN A O 1
ATOM 1379 N N . VAL A 1 177 ? 16.014 -9.635 -8.046 1.00 96.19 177 VAL A N 1
ATOM 1380 C CA . VAL A 1 177 ? 16.018 -9.793 -9.510 1.00 96.19 177 VAL A CA 1
ATOM 1381 C C . VAL A 1 177 ? 14.694 -9.288 -10.095 1.00 96.19 177 VAL A C 1
ATOM 1383 O O . VAL A 1 177 ? 13.656 -9.910 -9.885 1.00 96.19 177 VAL A O 1
ATOM 1386 N N . LEU A 1 178 ? 14.725 -8.198 -10.867 1.00 97.06 178 LEU A N 1
ATOM 1387 C CA . LEU A 1 178 ? 13.527 -7.597 -11.482 1.00 97.06 178 LEU A CA 1
ATOM 1388 C C . LEU A 1 178 ? 13.484 -7.724 -13.012 1.00 97.06 178 LEU A C 1
ATOM 1390 O O . LEU A 1 178 ? 12.615 -7.150 -13.664 1.00 97.06 178 LEU A O 1
ATOM 1394 N N . SER A 1 179 ? 14.400 -8.486 -13.612 1.00 93.94 179 SER A N 1
ATOM 1395 C CA . SER A 1 179 ? 14.523 -8.614 -15.072 1.00 93.94 179 SER A CA 1
ATOM 1396 C C . SER A 1 179 ? 13.277 -9.182 -15.767 1.00 93.94 179 SER A C 1
ATOM 1398 O O . SER A 1 179 ? 13.121 -9.002 -16.971 1.00 93.94 179 SER A O 1
ATOM 1400 N N . GLY A 1 180 ? 12.385 -9.848 -15.023 1.00 96.75 180 GLY A N 1
ATOM 1401 C CA . GLY A 1 180 ? 11.107 -10.369 -15.518 1.00 96.75 180 GLY A CA 1
ATOM 1402 C C . GLY A 1 180 ? 9.947 -9.367 -15.527 1.00 96.75 180 GLY A C 1
ATOM 1403 O O . GLY A 1 180 ? 8.868 -9.712 -16.004 1.00 96.75 180 GLY A O 1
ATOM 1404 N N . TRP A 1 181 ? 10.130 -8.158 -14.993 1.00 98.56 181 TRP A N 1
ATOM 1405 C CA . TRP A 1 181 ? 9.091 -7.130 -15.001 1.00 98.56 181 TRP A CA 1
ATOM 1406 C C . TRP A 1 181 ? 8.853 -6.578 -16.409 1.00 98.56 181 TRP A C 1
ATOM 1408 O O . TRP A 1 181 ? 9.783 -6.154 -17.093 1.00 98.56 181 TRP A O 1
ATOM 1418 N N . ASP A 1 182 ? 7.584 -6.532 -16.816 1.00 98.44 182 ASP A N 1
ATOM 1419 C CA . ASP A 1 182 ? 7.151 -5.783 -17.994 1.00 98.44 182 ASP A CA 1
ATOM 1420 C C . ASP A 1 182 ? 6.947 -4.314 -17.611 1.00 98.44 182 ASP A C 1
ATOM 1422 O O . ASP A 1 182 ? 5.934 -3.948 -17.015 1.00 98.44 182 ASP A O 1
ATOM 1426 N N . VAL A 1 183 ? 7.935 -3.483 -17.938 1.00 98.44 183 VAL A N 1
ATOM 1427 C CA . VAL A 1 183 ? 7.935 -2.038 -17.668 1.00 98.44 183 VAL A CA 1
ATOM 1428 C C . VAL A 1 183 ? 7.577 -1.201 -18.898 1.00 98.44 183 VAL A C 1
ATOM 1430 O O . VAL A 1 183 ? 7.730 0.018 -18.873 1.00 98.44 183 VAL A O 1
ATOM 1433 N N . SER A 1 184 ? 7.077 -1.828 -19.967 1.00 98.06 184 SER A N 1
ATOM 1434 C CA . SER A 1 184 ? 6.835 -1.159 -21.252 1.00 98.06 184 SER A CA 1
ATOM 1435 C C . SER A 1 184 ? 5.824 -0.008 -21.174 1.00 98.06 184 SER A C 1
ATOM 1437 O O . SER A 1 184 ? 5.862 0.883 -22.014 1.00 98.06 184 SER A O 1
ATOM 1439 N N . ASN A 1 185 ? 4.951 0.035 -20.161 1.00 98.31 185 ASN A N 1
ATOM 1440 C CA . ASN A 1 185 ? 4.004 1.138 -19.933 1.00 98.31 185 ASN A CA 1
ATOM 1441 C C . ASN A 1 185 ? 4.523 2.236 -18.987 1.00 98.31 185 ASN A C 1
ATOM 1443 O O . ASN A 1 185 ? 3.852 3.258 -18.806 1.00 98.31 185 ASN A O 1
ATOM 1447 N N . VAL A 1 186 ? 5.702 2.063 -18.386 1.00 98.69 186 VAL A N 1
ATOM 1448 C CA . VAL A 1 186 ? 6.263 3.043 -17.454 1.00 98.69 186 VAL A CA 1
ATOM 1449 C C . VAL A 1 186 ? 6.773 4.258 -18.227 1.00 98.69 186 VAL A C 1
ATOM 1451 O O . VAL A 1 186 ? 7.516 4.144 -19.197 1.00 98.69 186 VAL A O 1
ATOM 1454 N N . THR A 1 187 ? 6.396 5.447 -17.763 1.00 98.38 187 THR A N 1
ATOM 1455 C CA . THR A 1 187 ? 6.802 6.735 -18.353 1.00 98.38 187 THR A CA 1
ATOM 1456 C C . THR A 1 187 ? 7.760 7.527 -17.468 1.00 98.38 187 THR A C 1
ATOM 1458 O O . THR A 1 187 ? 8.443 8.430 -17.957 1.00 98.38 187 THR A O 1
ATOM 1461 N N . ASN A 1 188 ? 7.842 7.185 -16.180 1.00 98.38 188 ASN A N 1
ATOM 1462 C CA . ASN A 1 188 ? 8.673 7.862 -15.192 1.00 98.38 188 ASN A CA 1
ATOM 1463 C C . ASN A 1 188 ? 9.364 6.843 -14.275 1.00 98.38 188 ASN A C 1
ATOM 1465 O O . ASN A 1 188 ? 8.705 6.121 -13.526 1.00 98.38 188 ASN A O 1
ATOM 1469 N N . MET A 1 189 ? 10.695 6.823 -14.324 1.00 97.94 189 MET A N 1
ATOM 1470 C CA . MET A 1 189 ? 11.573 6.035 -13.454 1.00 97.94 189 MET A CA 1
ATOM 1471 C C . MET A 1 189 ? 12.622 6.916 -12.761 1.00 97.94 189 MET A C 1
ATOM 1473 O O . MET A 1 189 ? 13.679 6.442 -12.337 1.00 97.94 189 MET A O 1
ATOM 1477 N N . ARG A 1 190 ? 12.362 8.224 -12.651 1.00 96.50 190 ARG A N 1
ATOM 1478 C CA . ARG A 1 190 ? 13.270 9.175 -12.010 1.00 96.50 190 ARG A CA 1
ATOM 1479 C C . ARG A 1 190 ? 13.714 8.637 -10.656 1.00 96.50 190 ARG A C 1
ATOM 1481 O O . ARG A 1 190 ? 12.880 8.409 -9.786 1.00 96.50 190 ARG A O 1
ATOM 1488 N N . ARG A 1 191 ? 15.024 8.485 -10.453 1.00 96.81 191 ARG A N 1
ATOM 1489 C CA . ARG A 1 191 ? 15.616 8.056 -9.176 1.00 96.81 191 ARG A CA 1
ATOM 1490 C C . ARG A 1 191 ? 15.119 6.723 -8.611 1.00 96.81 191 ARG A C 1
ATOM 1492 O O . ARG A 1 191 ? 15.250 6.516 -7.409 1.00 96.81 191 ARG A O 1
ATOM 1499 N N . MET A 1 192 ? 14.590 5.815 -9.434 1.00 97.62 192 MET A N 1
ATOM 1500 C CA . MET A 1 192 ? 14.009 4.553 -8.951 1.00 97.62 192 MET A CA 1
ATOM 1501 C C . MET A 1 192 ? 14.935 3.778 -7.998 1.00 97.62 192 MET A C 1
ATOM 1503 O O . MET A 1 192 ? 14.448 3.286 -6.991 1.00 97.62 192 MET A O 1
ATOM 1507 N N . PHE A 1 193 ? 16.246 3.739 -8.260 1.00 96.38 193 PHE A N 1
ATOM 1508 C CA . PHE A 1 193 ? 17.270 3.086 -7.427 1.00 96.38 193 PHE A CA 1
ATOM 1509 C C . PHE A 1 193 ? 18.341 4.064 -6.919 1.00 96.38 193 PHE A C 1
ATOM 1511 O O . PHE A 1 193 ? 19.484 3.684 -6.647 1.00 96.38 193 PHE A O 1
ATOM 1518 N N . TRP A 1 194 ? 18.022 5.355 -6.819 1.00 94.81 194 TRP A N 1
ATOM 1519 C CA . TRP A 1 194 ? 18.977 6.351 -6.335 1.00 94.81 194 TRP A CA 1
ATOM 1520 C C . TRP A 1 194 ? 19.403 6.022 -4.896 1.00 94.81 194 TRP A C 1
ATOM 1522 O O . TRP A 1 194 ? 18.563 5.912 -4.017 1.00 94.81 194 TRP A O 1
ATOM 1532 N N . HIS A 1 195 ? 20.701 5.830 -4.641 1.00 94.00 195 HIS A N 1
ATOM 1533 C CA . HIS A 1 195 ? 21.222 5.390 -3.335 1.00 94.00 195 HIS A CA 1
ATOM 1534 C C . HIS A 1 195 ? 20.697 4.025 -2.826 1.00 94.00 195 HIS A C 1
ATOM 1536 O O . HIS A 1 195 ? 20.851 3.718 -1.641 1.00 94.00 195 HIS A O 1
ATOM 1542 N N . ALA A 1 196 ? 20.141 3.165 -3.685 1.00 94.31 196 ALA A N 1
ATOM 1543 C CA . ALA A 1 196 ? 19.875 1.765 -3.346 1.00 94.31 196 ALA A CA 1
ATOM 1544 C C . ALA A 1 196 ? 21.206 0.990 -3.306 1.00 94.31 196 ALA A C 1
ATOM 1546 O O . ALA A 1 196 ? 21.635 0.394 -4.288 1.00 94.31 196 ALA A O 1
ATOM 1547 N N . GLN A 1 197 ? 21.922 1.079 -2.181 1.00 92.50 197 GLN A N 1
ATOM 1548 C CA . GLN A 1 197 ? 23.351 0.740 -2.099 1.00 92.50 197 GLN A CA 1
ATOM 1549 C C . GLN A 1 197 ? 23.696 -0.693 -2.506 1.00 92.50 197 GLN A C 1
ATOM 1551 O O . GLN A 1 197 ? 24.771 -0.906 -3.061 1.00 92.50 197 GLN A O 1
ATOM 1556 N N . SER A 1 198 ? 22.814 -1.648 -2.206 1.00 94.81 198 SER A N 1
ATOM 1557 C CA . SER A 1 198 ? 23.028 -3.069 -2.496 1.00 94.81 198 SER A CA 1
ATOM 1558 C C . SER A 1 198 ? 22.560 -3.489 -3.889 1.00 94.81 198 SER A C 1
ATOM 1560 O O . SER A 1 198 ? 22.789 -4.638 -4.253 1.00 94.81 198 SER A O 1
ATOM 1562 N N . PHE A 1 199 ? 21.880 -2.617 -4.639 1.00 93.69 199 PHE A N 1
ATOM 1563 C CA . PHE A 1 199 ? 21.246 -2.983 -5.900 1.00 93.69 199 PHE A CA 1
ATOM 1564 C C . PHE A 1 199 ? 22.284 -3.161 -7.017 1.00 93.69 199 PHE A C 1
ATOM 1566 O O . PHE A 1 199 ? 22.905 -2.195 -7.454 1.00 93.69 199 PHE A O 1
ATOM 1573 N N . ASP A 1 200 ? 22.439 -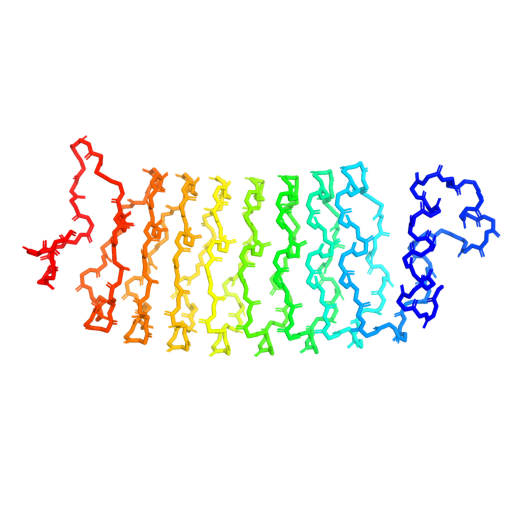4.400 -7.486 1.00 89.62 200 ASP A N 1
ATOM 1574 C CA . ASP A 1 200 ? 23.391 -4.806 -8.533 1.00 89.62 200 ASP A CA 1
ATOM 1575 C C . ASP A 1 200 ? 22.753 -5.857 -9.462 1.00 89.62 200 ASP A C 1
ATOM 1577 O O . ASP A 1 200 ? 23.254 -6.965 -9.649 1.00 89.62 200 ASP A O 1
ATOM 1581 N N . GLN A 1 201 ? 21.551 -5.557 -9.963 1.00 89.94 201 GLN A N 1
ATOM 1582 C CA . GLN A 1 201 ? 20.781 -6.472 -10.810 1.00 89.94 201 GLN A CA 1
ATOM 1583 C C . GLN A 1 201 ? 20.791 -6.018 -12.265 1.00 89.94 201 GLN A C 1
ATOM 1585 O O . GLN A 1 201 ? 20.732 -4.825 -12.555 1.00 89.94 201 GLN A O 1
ATOM 1590 N N . ASP A 1 202 ? 20.823 -6.985 -13.181 1.00 88.75 202 ASP A N 1
ATOM 1591 C CA . ASP A 1 202 ? 20.749 -6.719 -14.617 1.00 88.75 202 ASP A CA 1
ATOM 1592 C C . ASP A 1 202 ? 19.323 -6.329 -15.029 1.00 88.75 202 ASP A C 1
ATOM 1594 O O . ASP A 1 202 ? 18.370 -7.093 -14.842 1.00 88.75 202 ASP A O 1
ATOM 1598 N N . LEU A 1 203 ? 19.199 -5.138 -15.617 1.00 89.88 203 LEU A N 1
ATOM 1599 C CA . LEU A 1 203 ? 17.950 -4.576 -16.133 1.00 89.88 203 LEU A CA 1
ATOM 1600 C C . LEU A 1 203 ? 17.919 -4.512 -17.669 1.00 89.88 203 LEU A C 1
ATOM 1602 O O . LEU A 1 203 ? 17.006 -3.928 -18.245 1.00 89.88 203 LEU A O 1
ATOM 1606 N N . GLY A 1 204 ? 18.889 -5.117 -18.363 1.00 88.25 204 GLY A N 1
ATOM 1607 C CA . GLY A 1 204 ? 19.036 -5.018 -19.820 1.00 88.25 204 GLY A CA 1
ATOM 1608 C C . GLY A 1 204 ? 17.874 -5.588 -20.644 1.00 88.25 204 GLY A C 1
ATOM 1609 O O . GLY A 1 204 ? 17.786 -5.305 -21.836 1.00 88.25 204 GLY A O 1
ATOM 1610 N N . ALA A 1 205 ? 16.986 -6.375 -20.027 1.00 91.44 205 ALA A N 1
ATOM 1611 C CA . ALA A 1 205 ? 15.790 -6.927 -20.664 1.00 91.44 205 ALA A CA 1
ATOM 1612 C C . ALA A 1 205 ? 14.576 -5.978 -20.649 1.00 91.44 205 ALA A C 1
ATOM 1614 O O . ALA A 1 205 ? 13.576 -6.269 -21.304 1.00 91.44 205 ALA A O 1
ATOM 1615 N N . TRP A 1 206 ? 14.635 -4.873 -19.902 1.00 95.62 206 TRP A N 1
ATOM 1616 C CA . TRP A 1 206 ? 13.525 -3.932 -19.791 1.00 95.62 206 TRP A CA 1
ATOM 1617 C C . TRP A 1 206 ? 13.327 -3.125 -21.079 1.00 95.62 206 TRP A C 1
ATOM 1619 O O . TRP A 1 206 ? 14.248 -2.473 -21.571 1.00 95.62 206 TRP A O 1
ATOM 1629 N N . ASP A 1 207 ? 12.095 -3.115 -21.595 1.00 95.69 207 ASP A N 1
ATOM 1630 C CA . ASP A 1 207 ? 11.682 -2.172 -22.634 1.00 95.69 207 ASP A CA 1
ATOM 1631 C C . ASP A 1 207 ? 11.381 -0.809 -22.000 1.00 95.69 207 ASP A C 1
ATOM 1633 O O . ASP A 1 207 ? 10.309 -0.583 -21.443 1.00 95.69 207 ASP A O 1
ATOM 1637 N N . VAL A 1 208 ? 12.351 0.101 -22.084 1.00 95.38 208 VAL A N 1
ATOM 1638 C CA . VAL A 1 208 ? 12.253 1.470 -21.554 1.00 95.38 208 VAL A CA 1
ATOM 1639 C C . VAL A 1 208 ? 11.880 2.502 -22.624 1.00 95.38 208 VAL A C 1
ATOM 1641 O O . VAL A 1 208 ? 12.047 3.702 -22.411 1.00 95.38 208 VAL A O 1
ATOM 1644 N N . SER A 1 209 ? 11.382 2.072 -23.789 1.00 95.19 209 SER A N 1
ATOM 1645 C CA . SER A 1 209 ? 11.114 2.965 -24.928 1.00 95.19 209 SER A CA 1
ATOM 1646 C C . SER A 1 209 ? 10.054 4.041 -24.658 1.00 95.19 209 SER A C 1
ATOM 1648 O O . SER A 1 209 ? 10.099 5.104 -25.278 1.00 95.19 209 SER A O 1
ATOM 1650 N N . ASN A 1 210 ? 9.138 3.798 -23.713 1.00 95.94 210 ASN A N 1
ATOM 1651 C CA . ASN A 1 210 ? 8.119 4.761 -23.283 1.00 95.94 210 ASN A CA 1
ATOM 1652 C C . ASN A 1 210 ? 8.557 5.652 -22.109 1.00 95.94 210 ASN A C 1
ATOM 1654 O O . ASN A 1 210 ? 7.824 6.574 -21.739 1.00 95.94 210 ASN A O 1
ATOM 1658 N N . VAL A 1 211 ? 9.739 5.425 -21.526 1.00 96.44 211 VAL A N 1
ATOM 1659 C CA . VAL A 1 211 ? 10.187 6.193 -20.363 1.00 96.44 211 VAL A CA 1
ATOM 1660 C C . VAL A 1 211 ? 10.680 7.575 -20.797 1.00 96.44 211 VAL A C 1
ATOM 1662 O O . VAL A 1 211 ? 11.583 7.714 -21.617 1.00 96.44 211 VAL A O 1
ATOM 1665 N N . THR A 1 212 ? 10.086 8.617 -20.217 1.00 96.25 212 THR A N 1
ATOM 1666 C CA . THR A 1 212 ? 10.368 10.029 -20.530 1.00 96.25 212 THR A CA 1
ATOM 1667 C C . THR A 1 212 ? 11.213 10.739 -19.469 1.00 96.25 212 THR A C 1
ATOM 1669 O O . THR A 1 212 ? 11.853 11.741 -19.781 1.00 96.25 212 THR A O 1
ATOM 1672 N N . ASP A 1 213 ? 11.254 10.219 -18.237 1.00 94.50 213 ASP A N 1
ATOM 1673 C CA . ASP A 1 213 ? 12.139 10.687 -17.161 1.00 94.50 213 ASP A CA 1
ATOM 1674 C C . ASP A 1 213 ? 12.842 9.486 -16.502 1.00 94.50 213 ASP A C 1
ATOM 1676 O O . ASP A 1 213 ? 12.215 8.696 -15.797 1.00 94.50 213 ASP A O 1
ATOM 1680 N N . MET A 1 214 ? 14.149 9.348 -16.750 1.00 92.88 214 MET A N 1
ATOM 1681 C CA . MET A 1 214 ? 15.059 8.377 -16.111 1.00 92.88 214 MET A CA 1
ATOM 1682 C C . MET A 1 214 ? 16.149 9.072 -15.292 1.00 92.88 214 MET A C 1
ATOM 1684 O O . MET A 1 214 ? 17.161 8.463 -14.939 1.00 92.88 214 MET A O 1
ATOM 1688 N N . TRP A 1 215 ? 15.981 10.359 -14.977 1.00 91.56 215 TRP A N 1
ATOM 1689 C CA . TRP A 1 215 ? 17.050 11.105 -14.335 1.00 91.56 215 TRP A CA 1
ATOM 1690 C C . TRP A 1 215 ? 17.411 10.490 -12.978 1.00 91.56 215 TRP A C 1
ATOM 1692 O O . TRP A 1 215 ? 16.566 10.330 -12.093 1.00 91.56 215 TRP A O 1
ATOM 1702 N N . GLY A 1 216 ? 18.689 10.140 -12.820 1.00 90.81 216 GLY A N 1
ATOM 1703 C CA . GLY A 1 216 ? 19.202 9.503 -11.612 1.00 90.81 216 GLY A CA 1
ATOM 1704 C C . GLY A 1 216 ? 18.669 8.090 -11.365 1.00 90.81 216 GLY A C 1
ATOM 1705 O O . GLY A 1 216 ? 18.691 7.668 -10.216 1.00 90.81 216 GLY A O 1
ATOM 1706 N N . MET A 1 217 ? 18.181 7.376 -12.391 1.00 90.88 217 MET A N 1
ATOM 1707 C CA . MET A 1 217 ? 17.636 6.009 -12.296 1.00 90.88 217 MET A CA 1
ATOM 1708 C C . MET A 1 217 ? 18.437 5.103 -11.351 1.00 90.88 217 MET A C 1
ATOM 1710 O O . MET A 1 217 ? 17.867 4.450 -10.483 1.00 90.88 217 MET A O 1
ATOM 1714 N N . VAL A 1 218 ? 19.762 5.130 -11.484 1.00 84.81 218 VAL A N 1
ATOM 1715 C CA . VAL A 1 218 ? 20.731 4.497 -10.585 1.00 84.81 218 VAL A CA 1
ATOM 1716 C C . VAL A 1 218 ? 21.726 5.557 -10.107 1.00 84.81 218 VAL A C 1
ATOM 1718 O O . VAL A 1 218 ? 22.081 6.468 -10.860 1.00 84.81 218 VAL A O 1
ATOM 1721 N N . SER A 1 219 ? 22.197 5.472 -8.860 1.00 73.44 219 SER A N 1
ATOM 1722 C CA . SER A 1 219 ? 23.303 6.330 -8.412 1.00 73.44 219 SER A CA 1
ATOM 1723 C C . SER A 1 219 ? 24.627 5.842 -9.000 1.00 73.44 219 SER A C 1
ATOM 1725 O O . SER A 1 219 ? 24.916 4.650 -8.936 1.00 73.44 219 SER A O 1
ATOM 1727 N N . MET A 1 220 ? 25.467 6.750 -9.506 1.00 56.84 220 MET A N 1
ATOM 1728 C CA . MET A 1 220 ? 26.842 6.414 -9.889 1.00 56.84 220 MET A CA 1
ATOM 1729 C C . MET A 1 220 ? 27.637 6.046 -8.624 1.00 56.84 220 MET A C 1
ATOM 1731 O O . MET A 1 220 ? 28.012 6.932 -7.859 1.00 56.84 220 MET A O 1
ATOM 1735 N N . GLN A 1 221 ? 27.887 4.759 -8.379 1.00 52.38 221 GLN A N 1
ATOM 1736 C CA . GLN A 1 221 ? 28.928 4.341 -7.437 1.00 52.38 221 GLN A CA 1
ATOM 1737 C C . GLN A 1 221 ? 30.252 4.228 -8.201 1.00 52.38 221 GLN A C 1
ATOM 1739 O O . GLN A 1 221 ? 30.332 3.526 -9.210 1.00 52.38 221 GLN A O 1
ATOM 1744 N N . GLU A 1 222 ? 31.301 4.915 -7.740 1.00 45.59 222 GLU A N 1
ATOM 1745 C CA . GLU A 1 222 ? 32.651 4.706 -8.272 1.00 45.59 222 GLU A CA 1
ATOM 1746 C C . GLU A 1 222 ? 33.046 3.226 -8.099 1.00 45.59 222 GLU A C 1
ATOM 1748 O O . GLU A 1 222 ? 33.170 2.734 -6.980 1.00 45.59 222 GLU A O 1
ATOM 1753 N N . GLY A 1 223 ? 33.252 2.512 -9.212 1.00 49.59 223 GLY A N 1
ATOM 1754 C CA . GLY A 1 223 ? 33.821 1.159 -9.214 1.00 49.59 223 GLY A CA 1
ATOM 1755 C C . GLY A 1 223 ? 32.844 -0.023 -9.269 1.00 49.59 223 GLY A C 1
ATOM 1756 O O . GLY A 1 223 ? 33.322 -1.152 -9.185 1.00 49.59 223 GLY A O 1
ATOM 1757 N N . GLN A 1 224 ? 31.534 0.189 -9.448 1.00 46.94 224 GLN A N 1
ATOM 1758 C CA . GLN A 1 224 ? 30.571 -0.891 -9.737 1.00 46.94 224 GLN A CA 1
ATOM 1759 C C . GLN A 1 224 ? 30.187 -0.918 -11.231 1.00 46.94 224 GLN A C 1
ATOM 1761 O O . GLN A 1 224 ? 30.116 0.148 -11.852 1.00 46.94 224 GLN A O 1
ATOM 1766 N N . PRO A 1 225 ? 29.960 -2.100 -11.841 1.00 48.66 225 PRO A N 1
ATOM 1767 C CA . PRO A 1 225 ? 29.406 -2.195 -13.190 1.00 48.66 225 PRO A CA 1
ATOM 1768 C C . PRO A 1 225 ? 28.063 -1.462 -13.262 1.00 48.66 225 PRO A C 1
ATOM 1770 O O . PRO A 1 225 ? 27.232 -1.574 -12.367 1.00 48.66 225 PRO A O 1
ATOM 1773 N N . THR A 1 226 ? 27.825 -0.697 -14.324 1.00 53.88 226 THR A N 1
ATOM 1774 C CA . THR A 1 226 ? 26.511 -0.089 -14.543 1.00 53.88 226 THR A CA 1
ATOM 1775 C C . THR A 1 226 ? 25.495 -1.198 -14.822 1.00 53.88 226 THR A C 1
ATOM 1777 O O . THR A 1 226 ? 25.683 -1.956 -15.771 1.00 53.88 226 THR A O 1
ATOM 1780 N N . ALA A 1 227 ? 24.402 -1.251 -14.050 1.00 51.66 227 ALA A N 1
ATOM 1781 C CA . ALA A 1 227 ? 23.263 -2.186 -14.171 1.00 51.66 227 ALA A CA 1
ATOM 1782 C C . ALA A 1 227 ? 22.587 -2.239 -15.564 1.00 51.66 227 ALA A C 1
ATOM 1784 O O . ALA A 1 227 ? 21.668 -3.017 -15.811 1.00 51.66 227 ALA A O 1
ATOM 1785 N N . PHE A 1 228 ? 23.043 -1.399 -16.486 1.00 54.84 228 PHE A N 1
ATOM 1786 C CA . PHE A 1 228 ? 22.571 -1.277 -17.848 1.00 54.84 228 PHE A CA 1
ATOM 1787 C C . PHE A 1 228 ? 23.750 -1.530 -18.794 1.00 54.84 228 PHE A C 1
ATOM 1789 O O . PHE A 1 228 ? 24.684 -0.732 -18.880 1.00 54.84 228 PHE A O 1
ATOM 1796 N N . THR A 1 229 ? 23.703 -2.650 -19.516 1.00 49.72 229 THR A N 1
ATOM 1797 C CA . THR A 1 229 ? 24.597 -2.936 -20.656 1.00 49.72 229 THR A CA 1
ATOM 1798 C C . THR A 1 229 ? 23.858 -2.884 -22.006 1.00 49.72 229 THR A C 1
ATOM 1800 O O . THR A 1 229 ? 24.427 -3.228 -23.041 1.00 49.72 229 THR A O 1
ATOM 1803 N N . GLY A 1 230 ? 22.596 -2.425 -22.011 1.00 40.72 230 GLY A N 1
ATOM 1804 C CA . GLY A 1 230 ? 21.714 -2.340 -23.182 1.00 40.72 230 GLY A CA 1
ATOM 1805 C C . GLY A 1 230 ? 21.592 -0.939 -23.803 1.00 40.72 230 GLY A C 1
ATOM 1806 O O . GLY A 1 230 ? 21.898 0.075 -23.176 1.00 40.72 230 GLY A O 1
ATOM 1807 N N . GLN A 1 231 ? 21.143 -0.892 -25.063 1.00 40.19 231 GLN A N 1
ATOM 1808 C CA . GLN A 1 231 ? 20.900 0.341 -25.825 1.00 40.19 231 GLN A CA 1
ATOM 1809 C C . GLN A 1 231 ? 19.853 1.224 -25.128 1.00 40.19 231 GLN A C 1
ATOM 1811 O O . GLN A 1 231 ? 18.730 0.786 -24.909 1.00 40.19 231 GLN A O 1
ATOM 1816 N N . GLY A 1 232 ? 20.212 2.472 -24.810 1.00 46.34 232 GLY A N 1
ATOM 1817 C CA . GLY A 1 232 ? 19.301 3.441 -24.181 1.00 46.34 232 GLY A CA 1
ATOM 1818 C C . GLY A 1 232 ? 19.984 4.467 -23.275 1.00 46.34 232 GLY A C 1
ATOM 1819 O O . GLY A 1 232 ? 19.436 5.539 -23.063 1.00 46.34 232 GLY A O 1
ATOM 1820 N N . LEU A 1 233 ? 21.209 4.189 -22.816 1.00 49.47 233 LEU A N 1
ATOM 1821 C CA . LEU A 1 233 ? 21.983 5.089 -21.946 1.00 49.47 233 LEU A CA 1
ATOM 1822 C C . LEU A 1 233 ? 22.725 6.223 -22.672 1.00 49.47 233 LEU A C 1
ATOM 1824 O O . LEU A 1 233 ? 23.389 7.031 -22.029 1.00 49.47 233 LEU A O 1
ATOM 1828 N N . GLU A 1 234 ? 22.707 6.269 -24.007 1.00 42.16 234 GLU A N 1
ATOM 1829 C CA . GLU A 1 234 ? 23.568 7.210 -24.745 1.00 42.16 234 GLU A CA 1
ATOM 1830 C C . GLU A 1 234 ? 23.121 8.673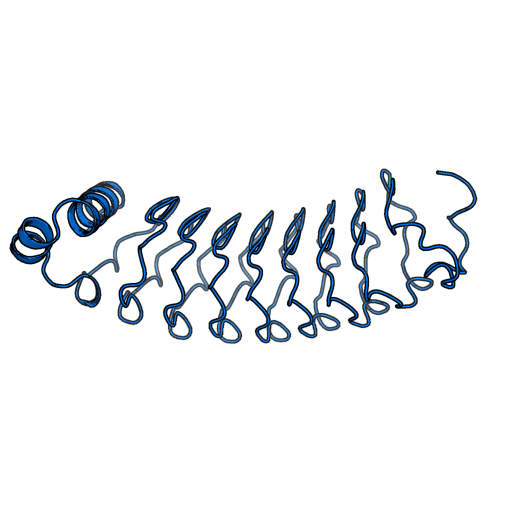 -24.634 1.00 42.16 234 GLU A C 1
ATOM 1832 O O . GLU A 1 234 ? 23.843 9.568 -25.062 1.00 42.16 234 GLU A O 1
ATOM 1837 N N . ASN A 1 235 ? 21.974 8.940 -24.010 1.00 34.69 235 ASN A N 1
ATOM 1838 C CA . ASN A 1 235 ? 21.557 10.282 -23.646 1.00 34.69 235 ASN A CA 1
ATOM 1839 C C . ASN A 1 235 ? 20.898 10.226 -22.254 1.00 34.69 235 ASN A C 1
ATOM 1841 O O . ASN A 1 235 ? 20.094 9.325 -22.036 1.00 34.69 235 ASN A O 1
ATOM 1845 N N . TRP A 1 236 ? 21.162 11.230 -21.407 1.00 42.88 236 TRP A N 1
ATOM 1846 C CA . TRP A 1 236 ? 20.469 11.574 -20.141 1.00 42.88 236 TRP A CA 1
ATOM 1847 C C . TRP A 1 236 ? 21.015 10.974 -18.836 1.00 42.88 236 TRP A C 1
ATOM 1849 O O . TRP A 1 236 ? 20.667 9.834 -18.471 1.00 42.88 236 TRP A O 1
#

Radius of gyration: 19.32 Å; chains: 1; bounding box: 54×25×57 Å

Organism: NCBI:txid408172

Foldseek 3Di:
DQELVVLLVLLVCCLPPVPVSCVPQNDQCPHAHQNYQEQACSCALVQCDADENCNYACQNHQYQARNCANVQCHAYENCNHACQNHQYQESNCHNVQQHAYEPCNYACQNHAEQASNCQNVQNYAYAPCNYACQNYAYLHSNCANVQQHAHANLNYACLNYAEQACNCANNQNHAYANCNYACQNHAYLHNNCHNNNNHQYANQNYDCVNHNYCHCSDHDDPPHPDSYPHPDPPDD

Secondary structure (DSSP, 8-state):
--SHHHHHHHHHHHHH-HHHHHHHH--GGG---TT--B-TTTTTT-TT-----TT---TT--B-TTTTTT-TT-----TT---TT--B-TTTTTT-TT-----TT---TT--B-TTTTTT-TT-----TT---TT--B-TTTTTT-TT-----TT---TT--B-TTTTTT-TT-----TT---TT--B-TTTBTT-TT-----TT---TT-SB-TTSB---TTSPPS--STTTT--

Sequence (236 aa):
PQTTAELQTAVDMWIDDNETALATYGEINTWDVSLITTMSDIFMNKTAFNDDLSSWNVSNVTNMSRMFNGATQFNQNLSDWIVSDVTDMNQIFRNASNFNQDLSGWNVSNVTDMHNMFDWATSFNQDLSGWVVAGVTNMDNMFVGASNFNSNISGWNVSGVTSMSHMFSDASSFNQVLSGWDVSNVTNMRRMFWHAQSFDQDLGAWDVSNVTDMWGMVSMQEGQPTAFTGQGLENW